Protein AF-A0A1J4TNI2-F1 (afdb_monomer_lite)

Foldseek 3Di:
DCPDLVLLVLLLVLLVVQVVQVVVPVDQDFRKDFDQDVVNVVSVVCCCPVQVQKDWDWDPPPPPVVCVVVVNHPDGTIIRIGGDPPSNVVSNVVSVCVQVVPPPRPDCPDVVVVVQWDDDPQWTWGDAPPDDIDIFGQDADVVGDSLLSLQVVLVVVCLSVPFDDDPQKTKDWAALVSSVVSCCVPPVVDDDPDSVVSNVVSVVVNVVSADPVRCVFWPFDDQDPVVNTTMIMGGTHD

Organism: NCBI:txid1805209

Secondary structure (DSSP, 8-state):
----HHHHHHHHHHHHHHHHHHHTT-S---EEEE-SSHHHHHHHHHHHHTS-SEEEEEEE----HHHHHTT--S--EEEEEEE-TTHHHHHHHHHHHHHHSSTTTS----HHHHHHEEEETTEEEE--TTSPPEEEE-PPPTT---HHHHHHHHHHHHHHHH-EEETTEEEEEEEHHHHHHHHHHH-TT---S-HHHHHHHHHHHHHHTS-TTGGGTEEE---BTTTTEEEEEEE---

Sequence (238 aa):
MKIDKIVYQAYWDILQKIVKADHFKGKTYPLFFECKNAEESEILLNLQDDKKVIKIQRITAEPNFDNLLKGKCKYPEIFIIKLVSPKFNEFIKTCSNILENNEDLQQKEPEDIKRMFGFEGTKFWLNRKGTKDLVINFHPKRNGTTATLRLMQTYHYYLINRGKRDDLWLKTGISLKDISDYLKDNYPEMNINNWNDWVRNTKHNLLEKMTEVDRKFVIIDYYDKKEKVYPVSIKLPF

pLDDT: mean 76.16, std 16.23, range [33.06, 95.62]

Structure (mmCIF, N/CA/C/O backbone):
data_AF-A0A1J4TNI2-F1
#
_entry.id   AF-A0A1J4TNI2-F1
#
loop_
_atom_site.group_PDB
_atom_site.id
_atom_site.type_symbol
_atom_site.label_atom_id
_atom_site.label_alt_id
_atom_site.label_comp_id
_atom_site.label_asym_id
_atom_site.label_entity_id
_atom_site.label_seq_id
_atom_site.pdbx_PDB_ins_code
_atom_site.Cartn_x
_atom_site.Cartn_y
_atom_site.Cartn_z
_atom_site.occupancy
_atom_site.B_iso_or_equiv
_atom_site.auth_seq_id
_atom_site.auth_comp_id
_atom_site.auth_asym_id
_atom_site.auth_atom_id
_atom_site.pdbx_PDB_model_num
ATOM 1 N N . MET A 1 1 ? -16.697 24.292 23.967 1.00 33.06 1 MET A N 1
ATOM 2 C CA . MET A 1 1 ? -17.068 22.907 24.326 1.00 33.06 1 MET A CA 1
ATOM 3 C C . MET A 1 1 ? -16.343 21.987 23.350 1.00 33.06 1 MET A C 1
ATOM 5 O O . MET A 1 1 ? -16.713 21.967 22.184 1.00 33.06 1 MET A O 1
ATOM 9 N N . LYS A 1 2 ? -15.227 21.365 23.759 1.00 36.28 2 LYS A N 1
ATOM 10 C CA . LYS A 1 2 ? -14.465 20.438 22.905 1.00 36.28 2 LYS A CA 1
ATOM 11 C C . LYS A 1 2 ? -15.274 19.151 22.803 1.00 36.28 2 LYS A C 1
ATOM 13 O O . LYS A 1 2 ? -15.206 18.302 23.675 1.00 36.28 2 LYS A O 1
ATOM 18 N N . ILE A 1 3 ? -16.133 19.081 21.800 1.00 44.62 3 ILE A N 1
ATOM 19 C CA . ILE A 1 3 ? -16.767 17.829 21.417 1.00 44.62 3 ILE A CA 1
ATOM 20 C C . ILE A 1 3 ? -15.632 16.934 20.901 1.00 44.62 3 ILE A C 1
ATOM 22 O O . ILE A 1 3 ? -14.949 17.312 19.948 1.00 44.62 3 ILE A O 1
ATOM 26 N N . ASP A 1 4 ? -15.362 15.818 21.582 1.00 56.12 4 ASP A N 1
ATOM 27 C CA . ASP A 1 4 ? -14.178 14.996 21.327 1.00 56.12 4 ASP A CA 1
ATOM 28 C C . ASP A 1 4 ? -14.196 14.418 19.905 1.00 56.12 4 ASP A C 1
ATOM 30 O O . ASP A 1 4 ? -14.952 13.507 19.576 1.00 56.12 4 ASP A O 1
ATOM 34 N N . LYS A 1 5 ? -13.324 14.960 19.049 1.00 59.28 5 LYS A N 1
ATOM 35 C CA . LYS A 1 5 ? -13.079 14.560 17.650 1.00 59.28 5 LYS A CA 1
ATOM 36 C C . LYS A 1 5 ? -12.917 13.042 17.484 1.00 59.28 5 LYS A C 1
ATOM 38 O O . LYS A 1 5 ? -13.386 12.476 16.501 1.00 59.28 5 LYS A O 1
ATOM 43 N N . ILE A 1 6 ? -12.307 12.393 18.478 1.00 61.88 6 ILE A N 1
ATOM 44 C CA . ILE A 1 6 ? -12.115 10.937 18.546 1.00 61.88 6 ILE A CA 1
ATOM 45 C C . ILE A 1 6 ? -13.466 10.208 18.523 1.00 61.88 6 ILE A C 1
ATOM 47 O O . ILE A 1 6 ? -13.643 9.254 17.770 1.00 61.88 6 ILE A O 1
ATOM 51 N N . VAL A 1 7 ? -14.448 10.714 19.270 1.00 65.19 7 VAL A N 1
ATOM 52 C CA . VAL A 1 7 ? -15.784 10.121 19.381 1.00 65.19 7 VAL A CA 1
ATOM 53 C C . VAL A 1 7 ? -16.532 10.198 18.044 1.00 65.19 7 VAL A C 1
ATOM 55 O O . VAL A 1 7 ? -17.129 9.215 17.611 1.00 65.19 7 VAL A O 1
ATOM 58 N N . TYR A 1 8 ? -16.449 11.328 17.330 1.00 71.06 8 TYR A N 1
ATOM 59 C CA . TYR A 1 8 ? -17.125 11.488 16.032 1.00 71.06 8 TYR A CA 1
ATOM 60 C C . TYR A 1 8 ? -16.468 10.700 14.898 1.00 71.06 8 TYR A C 1
ATOM 62 O O . TYR A 1 8 ? -17.185 10.213 14.023 1.00 71.06 8 TYR A O 1
ATOM 70 N N . GLN A 1 9 ? -15.143 10.529 14.916 1.00 70.00 9 GLN A N 1
ATOM 71 C CA . GLN A 1 9 ? -14.460 9.639 13.973 1.00 70.00 9 GLN A CA 1
ATOM 72 C C . GLN A 1 9 ? -14.869 8.180 14.205 1.00 70.00 9 GLN A C 1
ATOM 74 O O . GLN A 1 9 ? -15.196 7.477 13.252 1.00 70.00 9 GLN A O 1
ATOM 79 N N . ALA A 1 10 ? -14.924 7.742 15.466 1.00 71.56 10 ALA A N 1
ATOM 80 C CA . ALA A 1 10 ? -15.345 6.389 15.808 1.00 71.56 10 ALA A CA 1
ATOM 81 C C . ALA A 1 10 ? -16.806 6.125 15.388 1.00 71.56 10 ALA A C 1
ATOM 83 O O . ALA A 1 10 ? -17.114 5.079 14.811 1.00 71.56 10 ALA A O 1
ATOM 84 N N . TYR A 1 11 ? -17.696 7.112 15.566 1.00 77.62 11 TYR A N 1
ATOM 85 C CA . TYR A 1 11 ? -19.050 7.075 15.006 1.00 77.62 11 TYR A CA 1
ATOM 86 C C . TYR A 1 11 ? -19.040 6.980 13.480 1.00 77.62 11 TYR A C 1
ATOM 88 O O . TYR A 1 11 ? -19.738 6.137 12.921 1.00 77.62 11 TYR A O 1
ATOM 96 N N . TRP A 1 12 ? -18.240 7.800 12.798 1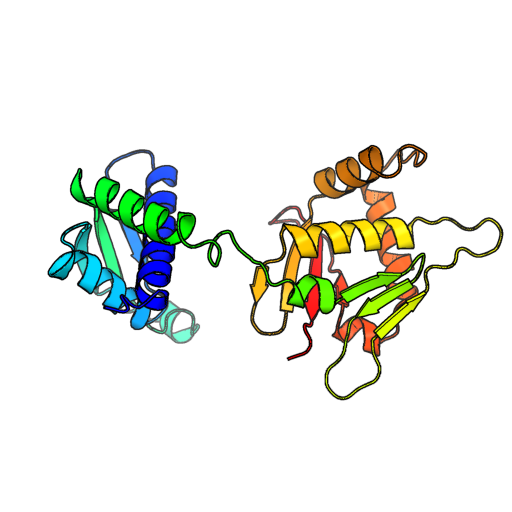.00 77.94 12 TRP A N 1
ATOM 97 C CA . TRP A 1 12 ? -18.157 7.809 11.340 1.00 77.94 12 TRP A CA 1
ATOM 98 C C . TRP A 1 12 ? -17.694 6.471 10.760 1.00 77.94 12 TRP A C 1
ATOM 100 O O . TRP A 1 12 ? -18.315 5.953 9.830 1.00 77.94 12 TRP A O 1
ATOM 110 N N . ASP A 1 13 ? -16.658 5.868 11.337 1.00 75.56 13 ASP A N 1
ATOM 111 C CA . ASP A 1 13 ? -16.119 4.587 10.880 1.00 75.56 13 ASP A CA 1
ATOM 112 C C . ASP A 1 13 ? -17.146 3.455 11.029 1.00 75.56 13 ASP A C 1
ATOM 114 O O . ASP A 1 13 ? -17.285 2.610 10.137 1.00 75.56 13 ASP A O 1
ATOM 118 N N . ILE A 1 14 ? -17.907 3.452 12.128 1.00 80.19 14 ILE A N 1
ATOM 119 C CA . ILE A 1 14 ? -19.009 2.507 12.347 1.00 80.19 14 ILE A CA 1
ATOM 120 C C . ILE A 1 14 ? -20.155 2.760 11.360 1.00 80.19 14 ILE A C 1
ATOM 122 O O . ILE A 1 14 ? -20.609 1.819 10.707 1.00 80.19 14 ILE A O 1
ATOM 126 N N . LEU A 1 15 ? -20.576 4.013 11.162 1.00 78.12 15 LEU A N 1
ATOM 127 C CA . LEU A 1 15 ? -21.625 4.378 10.201 1.00 78.12 15 LEU A CA 1
ATOM 128 C C . LEU A 1 15 ? -21.256 3.967 8.768 1.00 78.12 15 LEU A C 1
ATOM 130 O O . LEU A 1 15 ? -22.085 3.397 8.063 1.00 78.12 15 LEU A O 1
ATOM 134 N N . GLN A 1 16 ? -20.005 4.166 8.349 1.00 76.44 16 GLN A N 1
ATOM 135 C CA . GLN A 1 16 ? -19.504 3.741 7.038 1.00 76.44 16 GLN A CA 1
ATOM 136 C C . GLN A 1 16 ? -19.538 2.220 6.865 1.00 76.44 16 GLN A C 1
ATOM 138 O O . GLN A 1 16 ? -19.888 1.727 5.791 1.00 76.44 16 GLN A O 1
ATOM 143 N N . LYS A 1 17 ? -19.200 1.452 7.909 1.00 74.25 17 LYS A N 1
ATOM 144 C CA . LYS A 1 17 ? -19.333 -0.014 7.886 1.00 74.25 17 LYS A CA 1
ATOM 145 C C . LYS A 1 17 ? -20.799 -0.434 7.745 1.00 74.25 17 LYS A C 1
ATOM 147 O O . LYS A 1 17 ? -21.089 -1.318 6.941 1.00 74.25 17 LYS A O 1
ATOM 152 N N . ILE A 1 18 ? -21.712 0.223 8.463 1.00 73.81 18 ILE A N 1
ATOM 153 C CA . ILE A 1 18 ? -23.158 -0.036 8.396 1.00 73.81 18 ILE A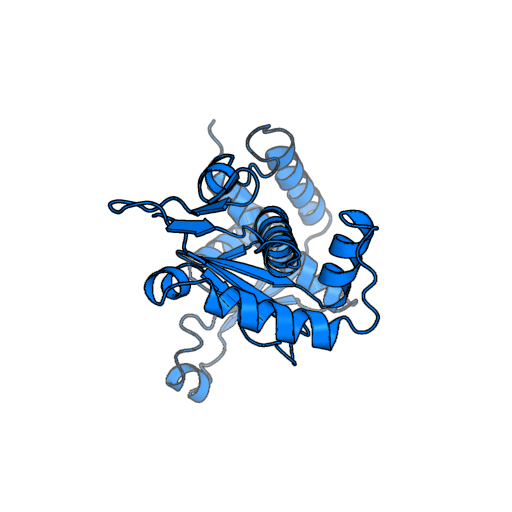 CA 1
ATOM 154 C C . ILE A 1 18 ? -23.707 0.273 6.992 1.00 73.81 18 ILE A C 1
ATOM 156 O O . ILE A 1 18 ? -24.375 -0.574 6.406 1.00 73.81 18 ILE A O 1
ATOM 160 N N . VAL A 1 19 ? -23.369 1.431 6.410 1.00 71.19 19 VAL A N 1
ATOM 161 C CA . VAL A 1 19 ? -23.786 1.821 5.046 1.00 71.19 19 VAL A CA 1
ATOM 162 C C . VAL A 1 19 ? -23.236 0.856 3.993 1.00 71.19 19 VAL A C 1
ATOM 164 O O . VAL A 1 19 ? -23.955 0.451 3.083 1.00 71.19 19 VAL A O 1
ATOM 167 N N . LYS A 1 20 ? -21.975 0.425 4.121 1.00 69.19 20 LYS A N 1
ATOM 168 C CA . LYS A 1 20 ? -21.392 -0.586 3.221 1.00 69.19 20 LYS A CA 1
ATOM 169 C C . LYS A 1 20 ? -22.120 -1.927 3.312 1.00 69.19 20 LYS A C 1
ATOM 171 O O . LYS A 1 20 ? -22.337 -2.563 2.282 1.00 69.19 20 LYS A O 1
ATOM 176 N N . ALA A 1 21 ? -22.500 -2.350 4.517 1.00 63.53 21 ALA A N 1
ATOM 177 C CA . ALA A 1 21 ? -23.280 -3.568 4.722 1.00 63.53 21 ALA A CA 1
ATOM 178 C C . ALA A 1 21 ? -24.698 -3.460 4.126 1.00 63.53 21 ALA A C 1
ATOM 180 O O . ALA A 1 21 ? -25.210 -4.451 3.603 1.00 63.53 21 ALA A O 1
ATOM 181 N N . ASP A 1 22 ? -25.296 -2.266 4.156 1.00 62.09 22 ASP A N 1
ATOM 182 C CA . ASP A 1 22 ? -26.612 -1.962 3.581 1.00 62.09 22 ASP A CA 1
ATOM 183 C C . ASP A 1 22 ? -26.598 -1.969 2.045 1.00 62.09 22 ASP A C 1
ATOM 185 O O . ASP A 1 22 ? -27.376 -2.683 1.404 1.00 62.09 22 ASP A O 1
ATOM 189 N N . HIS A 1 23 ? -25.632 -1.278 1.433 1.00 53.25 23 HIS A N 1
ATOM 190 C CA . HIS A 1 23 ? -25.489 -1.225 -0.024 1.00 53.25 23 HIS A CA 1
ATOM 191 C C . HIS A 1 23 ? -25.173 -2.581 -0.663 1.00 53.25 23 HIS A C 1
ATOM 193 O O . HIS A 1 23 ? -25.563 -2.815 -1.806 1.00 53.25 23 HIS A O 1
ATOM 199 N N . PHE A 1 24 ? -24.531 -3.503 0.060 1.00 45.97 24 PHE A N 1
ATOM 200 C CA . PHE A 1 24 ? -24.234 -4.836 -0.467 1.00 45.97 24 PHE A CA 1
ATOM 201 C C . PHE A 1 24 ? -25.484 -5.724 -0.624 1.00 45.97 24 PHE A C 1
ATOM 203 O O . PHE A 1 24 ? -25.434 -6.711 -1.357 1.00 45.97 24 PHE A O 1
ATOM 210 N N . LYS A 1 25 ? -26.608 -5.414 0.044 1.00 47.44 25 LYS A N 1
ATOM 211 C CA . LYS A 1 25 ? -27.783 -6.308 0.086 1.00 47.44 25 LYS A CA 1
ATOM 212 C C . LYS A 1 25 ? -29.047 -5.789 -0.596 1.00 47.44 25 LYS A C 1
ATOM 214 O O . LYS A 1 25 ? -29.980 -6.574 -0.742 1.00 47.44 25 LYS A O 1
ATOM 219 N N . GLY A 1 26 ? -29.095 -4.532 -1.047 1.00 43.66 26 GLY A N 1
ATOM 220 C CA . GLY A 1 26 ? -30.150 -3.998 -1.933 1.00 43.66 26 GLY A CA 1
ATOM 221 C C . GLY A 1 26 ? -31.603 -4.123 -1.437 1.00 43.66 26 GLY A C 1
ATOM 222 O O . GLY A 1 26 ? -32.534 -3.821 -2.179 1.00 43.66 26 GLY A O 1
ATOM 223 N N . LYS A 1 27 ? -31.825 -4.581 -0.202 1.00 43.47 27 LYS A N 1
ATOM 224 C CA . LYS A 1 27 ? -33.125 -4.761 0.441 1.00 43.47 27 LYS A CA 1
ATOM 225 C C . LYS A 1 27 ? -32.976 -4.405 1.912 1.00 43.47 27 LYS A C 1
ATOM 227 O O . LYS A 1 27 ? -32.039 -4.858 2.563 1.00 43.47 27 LYS A O 1
ATOM 232 N N . THR A 1 28 ? -33.944 -3.646 2.413 1.00 49.00 28 THR A N 1
ATOM 233 C CA . THR A 1 28 ? -34.178 -3.265 3.812 1.00 49.00 28 THR A CA 1
ATOM 234 C C . THR A 1 28 ? -34.445 -4.493 4.693 1.00 49.00 28 THR A C 1
ATOM 236 O O . THR A 1 28 ? -35.547 -4.714 5.188 1.00 49.00 28 THR A O 1
ATOM 239 N N . TYR A 1 29 ? -33.428 -5.329 4.865 1.00 51.09 29 TYR A N 1
ATOM 240 C CA . TYR A 1 29 ? -33.390 -6.440 5.809 1.00 51.09 29 TYR A CA 1
ATOM 241 C C . TYR A 1 29 ? -32.532 -6.052 7.018 1.00 51.09 29 TYR A C 1
ATOM 243 O O . TYR A 1 29 ? -31.669 -5.183 6.893 1.00 51.09 29 TYR A O 1
ATOM 251 N N . PRO A 1 30 ? -32.753 -6.672 8.190 1.00 57.50 30 PRO A N 1
ATOM 252 C CA . PRO A 1 30 ? -31.918 -6.443 9.362 1.00 57.50 30 PRO A CA 1
ATOM 253 C C . PRO A 1 30 ? -30.426 -6.580 9.020 1.00 57.50 30 PRO A C 1
ATOM 255 O O . PRO A 1 30 ? -29.986 -7.620 8.519 1.00 57.50 30 PRO A O 1
ATOM 258 N N . LEU A 1 31 ? -29.656 -5.516 9.266 1.00 66.94 31 LEU A N 1
ATOM 259 C CA . LEU A 1 31 ? -28.215 -5.499 9.029 1.00 66.94 31 LEU A CA 1
ATOM 260 C C . LEU A 1 31 ? -27.532 -6.241 10.167 1.00 66.94 31 LEU A C 1
ATOM 262 O O . LEU A 1 31 ? -27.575 -5.784 11.303 1.00 66.94 31 LEU A O 1
ATOM 266 N N . PHE A 1 32 ? -26.906 -7.373 9.865 1.00 67.25 32 PHE A N 1
ATOM 267 C CA . PHE A 1 32 ? -26.093 -8.089 10.841 1.00 67.25 32 PHE A CA 1
ATOM 268 C C . PHE A 1 32 ? -24.734 -7.403 10.955 1.00 67.25 32 PHE A C 1
ATOM 270 O O . PHE A 1 32 ? -23.995 -7.323 9.972 1.00 67.25 32 PHE A O 1
ATOM 277 N N . PHE A 1 33 ? -24.422 -6.913 12.146 1.00 69.56 33 PHE A N 1
ATOM 278 C CA . PHE A 1 33 ? -23.161 -6.271 12.472 1.00 69.56 33 PHE A CA 1
ATOM 279 C C . PHE A 1 33 ? -22.472 -7.044 13.592 1.00 69.56 33 PHE A C 1
ATOM 281 O O . PHE A 1 33 ? -23.046 -7.235 14.660 1.00 69.56 33 PHE A O 1
ATOM 288 N N . GLU A 1 34 ? -21.248 -7.492 13.338 1.00 71.12 34 GLU A N 1
ATOM 289 C CA . GLU A 1 34 ? -20.416 -8.197 14.311 1.00 71.12 34 GLU A CA 1
ATOM 290 C C . GLU A 1 34 ? -19.389 -7.220 14.888 1.00 71.12 34 GLU A C 1
ATOM 292 O O . GLU A 1 34 ? -18.556 -6.685 14.148 1.00 71.12 34 GLU A O 1
ATOM 297 N N . CYS A 1 35 ? -19.456 -6.978 16.198 1.00 68.38 35 CYS A N 1
ATOM 298 C CA . CYS A 1 35 ? -18.487 -6.127 16.884 1.00 68.38 35 CYS A CA 1
ATOM 299 C C . CYS A 1 35 ? -17.162 -6.861 17.077 1.00 68.38 35 CYS A C 1
ATOM 301 O O . CYS A 1 35 ? -17.120 -7.997 17.549 1.00 68.38 35 CYS A O 1
ATOM 303 N N . LYS A 1 36 ? -16.052 -6.190 16.773 1.00 66.88 36 LYS A N 1
ATOM 304 C CA . LYS A 1 36 ? -14.708 -6.757 16.950 1.00 66.88 36 LYS A CA 1
ATOM 305 C C . LYS A 1 36 ? -14.190 -6.621 18.378 1.00 66.88 36 LYS A C 1
ATOM 307 O O . LYS A 1 36 ? -13.307 -7.376 18.784 1.00 66.88 36 LYS A O 1
ATOM 312 N N . ASN A 1 37 ? -14.694 -5.638 19.118 1.00 68.31 37 ASN A N 1
ATOM 313 C CA . ASN A 1 37 ? -14.290 -5.322 20.483 1.00 68.31 37 ASN A CA 1
ATOM 314 C C . ASN A 1 37 ? -15.445 -4.644 21.252 1.00 68.31 37 ASN A C 1
ATOM 316 O O . ASN A 1 37 ? -16.491 -4.333 20.681 1.00 68.31 37 ASN A O 1
ATOM 320 N N . ALA A 1 38 ? -15.244 -4.431 22.555 1.00 69.44 38 ALA A N 1
ATOM 321 C CA . ALA A 1 38 ? -16.233 -3.794 23.427 1.00 69.44 38 ALA A CA 1
ATOM 322 C C . ALA A 1 38 ? -16.506 -2.321 23.062 1.00 69.44 38 ALA A C 1
ATOM 324 O O . ALA A 1 38 ? -17.634 -1.862 23.205 1.00 69.44 38 ALA A O 1
ATOM 325 N N . GLU A 1 39 ? -15.506 -1.610 22.537 1.00 73.06 39 GLU A N 1
ATOM 326 C CA . GLU A 1 39 ? -15.621 -0.202 22.137 1.00 73.06 39 GLU A CA 1
ATOM 327 C C . GLU A 1 39 ? -16.608 -0.018 20.972 1.00 73.06 39 GLU A C 1
ATOM 329 O O . GLU A 1 39 ? -17.473 0.854 21.016 1.00 73.06 39 GLU A O 1
ATOM 334 N N . GLU A 1 40 ? -16.555 -0.883 19.951 1.00 75.56 40 GLU A N 1
ATOM 335 C CA . GLU A 1 40 ? -17.526 -0.860 18.850 1.00 75.56 40 GLU A CA 1
ATOM 336 C C . GLU A 1 40 ? -18.957 -1.138 19.351 1.00 75.56 40 GLU A C 1
ATOM 338 O O . GLU A 1 40 ? -19.909 -0.530 18.858 1.00 75.56 40 GLU A O 1
ATOM 343 N N . SER A 1 41 ? -19.112 -2.016 20.349 1.00 78.38 41 SER A N 1
ATOM 344 C CA . SER A 1 41 ? -20.408 -2.313 20.977 1.00 78.38 41 SER A CA 1
ATOM 345 C C . SER A 1 41 ? -20.963 -1.104 21.738 1.00 78.38 41 SER A C 1
ATOM 347 O O . SER A 1 41 ? -22.114 -0.715 21.535 1.00 78.38 41 SER A O 1
ATOM 349 N N . GLU A 1 42 ? -20.128 -0.436 22.536 1.00 80.62 42 GLU A N 1
ATOM 350 C CA . GLU A 1 42 ? -20.492 0.785 23.263 1.00 80.62 42 GLU A CA 1
ATOM 351 C C . GLU A 1 42 ? -20.882 1.922 22.308 1.00 80.62 42 GLU A C 1
ATOM 353 O O . GLU A 1 42 ? -21.888 2.604 22.508 1.00 80.62 42 GLU A O 1
ATOM 358 N N . ILE A 1 43 ? -20.148 2.083 21.205 1.00 82.31 43 ILE A N 1
ATOM 359 C CA . ILE A 1 43 ? -20.486 3.047 20.156 1.00 82.31 43 ILE A CA 1
ATOM 360 C C . ILE A 1 43 ? -21.868 2.759 19.556 1.00 82.31 43 ILE A C 1
ATOM 362 O O . ILE A 1 43 ? -22.662 3.687 19.392 1.00 82.31 43 ILE A O 1
ATOM 366 N N . LEU A 1 44 ? -22.182 1.502 19.232 1.00 81.81 44 LEU A N 1
ATOM 367 C CA . LEU A 1 44 ? -23.496 1.139 18.692 1.00 81.81 44 LEU A CA 1
ATOM 368 C C . LEU A 1 44 ? -24.628 1.410 19.682 1.00 81.81 44 LEU A C 1
ATOM 370 O O . LEU A 1 44 ? -25.673 1.926 19.280 1.00 81.81 44 LEU A O 1
ATOM 374 N N . LEU A 1 45 ? -24.417 1.095 20.959 1.00 82.81 45 LEU A N 1
ATOM 375 C CA . LEU A 1 45 ? -25.376 1.393 22.021 1.00 82.81 45 LEU A CA 1
ATOM 376 C C . LEU A 1 45 ? -25.611 2.906 22.125 1.00 82.81 45 LEU A C 1
ATOM 378 O O . LEU A 1 45 ? -26.757 3.346 22.086 1.00 82.81 45 LEU A O 1
ATOM 382 N N . ASN A 1 46 ? -24.554 3.720 22.081 1.00 83.19 46 ASN A N 1
ATOM 383 C CA . ASN A 1 46 ? -24.662 5.184 22.091 1.00 83.19 46 ASN A CA 1
ATOM 384 C C . ASN A 1 46 ? -25.381 5.743 20.845 1.00 83.19 46 ASN A C 1
ATOM 386 O O . ASN A 1 46 ? -26.160 6.698 20.929 1.00 83.19 46 ASN A O 1
ATOM 390 N N . LEU A 1 47 ? -25.175 5.143 19.666 1.00 82.62 47 LEU A N 1
ATOM 391 C CA . LEU A 1 47 ? -25.911 5.513 18.450 1.00 82.62 47 LEU A CA 1
ATOM 392 C C . LEU A 1 47 ? -27.417 5.208 18.566 1.00 82.62 47 LEU A C 1
ATOM 394 O O . LEU A 1 47 ? -28.233 5.918 17.960 1.00 82.62 47 LEU A O 1
ATOM 398 N N . GLN A 1 48 ? -27.801 4.188 19.339 1.00 85.44 48 GLN A N 1
ATOM 399 C CA . GLN A 1 48 ? -29.200 3.903 19.653 1.00 85.44 48 GLN A CA 1
ATOM 400 C C . GLN A 1 48 ? -29.751 4.836 20.736 1.00 85.44 48 GLN A C 1
ATOM 402 O O . GLN A 1 48 ? -30.772 5.487 20.511 1.00 85.44 48 GLN A O 1
ATOM 407 N N . ASP A 1 49 ? -29.114 4.883 21.900 1.00 82.38 49 ASP A N 1
ATOM 408 C CA . ASP A 1 49 ? -29.722 5.426 23.114 1.00 82.38 49 ASP A CA 1
ATOM 409 C C . ASP A 1 49 ? -29.638 6.959 23.140 1.00 82.38 49 ASP A C 1
ATOM 411 O O . ASP A 1 49 ? -30.659 7.641 23.307 1.00 82.38 49 ASP A O 1
ATOM 415 N N . ASP A 1 50 ? -28.458 7.508 22.837 1.00 75.56 50 ASP A N 1
ATOM 416 C CA . ASP A 1 50 ? -28.214 8.952 22.870 1.00 75.56 50 ASP A CA 1
ATOM 417 C C . ASP A 1 50 ? -28.634 9.634 21.571 1.00 75.56 50 ASP A C 1
ATOM 419 O O . ASP A 1 50 ? -29.326 10.657 21.570 1.00 75.56 50 ASP A O 1
ATOM 423 N N . LYS A 1 51 ? -28.195 9.090 20.431 1.00 76.62 51 LYS A N 1
ATOM 424 C CA . LYS A 1 51 ? -28.393 9.732 19.121 1.00 76.62 51 LYS A CA 1
ATOM 425 C C . LYS A 1 51 ? -29.700 9.315 18.453 1.00 76.62 51 LYS A C 1
ATOM 427 O O . LYS A 1 51 ? -30.241 10.077 17.650 1.00 76.62 51 LYS A O 1
ATOM 432 N N . LYS A 1 52 ? -30.246 8.143 18.802 1.00 82.69 52 LYS A N 1
ATOM 433 C CA . LYS A 1 52 ? -31.496 7.590 18.244 1.00 82.69 52 LYS A CA 1
ATOM 434 C C . LYS A 1 52 ? -31.476 7.494 16.715 1.00 82.69 52 LYS A C 1
ATOM 436 O O . LYS A 1 52 ? -32.508 7.693 16.067 1.00 82.69 52 LYS A O 1
ATOM 441 N N . VAL A 1 53 ? -30.301 7.220 16.144 1.00 82.88 53 VAL A N 1
ATOM 442 C CA . VAL A 1 53 ? -30.072 7.147 14.686 1.00 82.88 53 VAL A CA 1
ATOM 443 C C . VAL A 1 53 ? -30.179 5.723 14.150 1.00 82.88 53 VAL A C 1
ATOM 445 O O . VAL A 1 53 ? -30.469 5.520 12.970 1.00 82.88 53 VAL A O 1
ATOM 448 N N . ILE A 1 54 ? -30.004 4.735 15.025 1.00 81.50 54 ILE A N 1
ATOM 449 C CA . ILE A 1 54 ? -30.206 3.317 14.740 1.00 81.50 54 ILE A CA 1
ATOM 450 C C . ILE A 1 54 ? -31.106 2.689 15.807 1.00 81.50 54 ILE A C 1
ATOM 452 O O . ILE A 1 54 ? -31.250 3.212 16.909 1.00 81.50 54 ILE A O 1
ATOM 456 N N . LYS A 1 55 ? -31.722 1.559 15.473 1.00 83.19 55 LYS A N 1
ATOM 457 C CA . LYS A 1 55 ? -32.313 0.623 16.431 1.00 83.19 55 LYS A CA 1
ATOM 458 C C . LYS A 1 55 ? -31.552 -0.682 16.329 1.00 83.19 55 LYS A C 1
ATOM 460 O O . LYS A 1 55 ? -31.390 -1.188 15.218 1.00 83.19 55 LYS A O 1
ATOM 465 N N . ILE A 1 56 ? -31.115 -1.212 17.458 1.00 83.12 56 ILE A N 1
ATOM 466 C CA . ILE A 1 56 ? -30.375 -2.460 17.522 1.00 83.12 56 ILE A CA 1
ATOM 467 C C . ILE A 1 56 ? -31.188 -3.524 18.256 1.00 83.12 56 ILE A C 1
ATOM 469 O O . ILE A 1 56 ? -31.830 -3.273 19.272 1.00 83.12 56 ILE A O 1
ATOM 473 N N . GLN A 1 57 ? -31.167 -4.737 17.722 1.00 79.38 57 GLN A N 1
ATOM 474 C CA . GLN A 1 57 ? -31.584 -5.938 18.424 1.00 79.38 57 GLN A CA 1
ATOM 475 C C . GLN A 1 57 ? -30.332 -6.778 18.647 1.00 79.38 57 GLN A C 1
ATOM 477 O O . GLN A 1 57 ? -29.675 -7.193 17.691 1.00 79.38 57 GLN A O 1
ATOM 482 N N . ARG A 1 58 ? -29.984 -7.002 19.914 1.00 73.62 58 ARG A N 1
ATOM 483 C CA . ARG A 1 58 ? -28.838 -7.830 20.283 1.00 73.62 58 ARG A CA 1
ATOM 484 C C . ARG A 1 58 ? -29.204 -9.295 20.087 1.00 73.62 58 ARG A C 1
ATOM 486 O O . ARG A 1 58 ? -30.168 -9.777 20.677 1.00 73.62 58 ARG A O 1
ATOM 493 N N . ILE A 1 59 ? -28.432 -9.990 19.263 1.00 66.38 59 ILE A N 1
ATOM 494 C CA . ILE A 1 59 ? -28.419 -11.444 19.214 1.00 66.38 59 ILE A CA 1
ATOM 495 C C . ILE A 1 59 ? -27.177 -11.870 19.975 1.00 66.38 59 ILE A C 1
ATOM 497 O O . ILE A 1 59 ? -26.048 -11.719 19.503 1.00 66.38 59 ILE A O 1
ATOM 501 N N . THR A 1 60 ? -27.389 -12.405 21.169 1.00 57.28 60 THR A N 1
ATOM 502 C CA . THR A 1 60 ? -26.357 -13.200 21.820 1.00 57.28 60 THR A CA 1
ATOM 503 C C . THR A 1 60 ? -26.264 -14.483 21.008 1.00 57.28 60 THR A C 1
ATOM 505 O O . THR A 1 60 ? -27.149 -15.333 21.089 1.00 57.28 60 THR A O 1
ATOM 508 N N . ALA A 1 61 ? -25.260 -14.590 20.139 1.00 49.38 61 ALA A N 1
ATOM 509 C CA . ALA A 1 61 ? -24.984 -15.869 19.515 1.00 49.38 61 ALA A CA 1
ATOM 510 C C . ALA A 1 61 ? -24.564 -16.811 20.646 1.00 49.38 61 ALA A C 1
ATOM 512 O O . ALA A 1 61 ? -23.598 -16.516 21.356 1.00 49.38 61 ALA A O 1
ATOM 513 N N . GLU A 1 62 ? -25.289 -17.918 20.842 1.00 46.16 62 GLU A N 1
ATOM 514 C CA . GLU A 1 62 ? -24.726 -19.019 21.615 1.00 46.16 62 GLU A CA 1
ATOM 515 C C . GLU A 1 62 ? -23.362 -19.327 20.992 1.00 46.16 62 GLU A C 1
ATOM 517 O O . GLU A 1 62 ? -23.270 -19.474 19.765 1.00 46.16 62 GLU A O 1
ATOM 522 N N . PRO A 1 63 ? -22.280 -19.312 21.782 1.00 46.75 63 PRO A N 1
ATOM 523 C CA . PRO A 1 63 ? -20.955 -19.493 21.238 1.00 46.75 63 PRO A CA 1
ATOM 524 C C . PRO A 1 63 ? -20.904 -20.815 20.479 1.00 46.75 63 PRO A C 1
ATOM 526 O O . PRO A 1 63 ? -20.995 -21.886 21.075 1.00 46.75 63 PRO A O 1
ATOM 529 N N . ASN A 1 64 ? -20.742 -20.745 19.157 1.00 46.50 64 ASN A N 1
ATOM 530 C CA . ASN A 1 64 ? -20.454 -21.935 18.378 1.00 46.50 64 ASN A CA 1
ATOM 531 C C . ASN A 1 64 ? -19.091 -22.448 18.863 1.00 46.50 64 ASN A C 1
ATOM 533 O O . ASN A 1 64 ? -18.068 -21.787 18.653 1.00 46.50 64 ASN A O 1
ATOM 537 N N . PHE A 1 65 ? -19.105 -23.566 19.592 1.00 44.00 65 PHE A N 1
ATOM 538 C CA . PHE A 1 65 ? -17.978 -24.083 20.376 1.00 44.00 65 PHE A CA 1
ATOM 539 C C . PHE A 1 65 ? -16.698 -24.205 19.523 1.00 44.00 65 PHE A C 1
ATOM 541 O O . PHE A 1 65 ? -15.593 -23.901 19.978 1.00 44.00 65 PHE A O 1
ATOM 548 N N . ASP A 1 66 ? -16.866 -24.502 18.230 1.00 47.31 66 ASP A N 1
ATOM 549 C CA . ASP A 1 66 ? -15.798 -24.604 17.231 1.00 47.31 66 ASP A CA 1
ATOM 550 C C . ASP A 1 66 ? -15.099 -23.276 16.890 1.00 47.31 66 ASP A C 1
ATOM 552 O O . ASP A 1 66 ? -13.908 -23.263 16.564 1.00 47.31 66 ASP A O 1
ATOM 556 N N . ASN A 1 67 ? -15.802 -22.141 16.953 1.00 49.41 67 ASN A N 1
ATOM 557 C CA . ASN A 1 67 ? -15.216 -20.819 16.692 1.00 49.41 67 ASN A CA 1
ATOM 558 C C . ASN A 1 67 ? -14.462 -20.270 17.912 1.00 49.41 67 ASN A C 1
ATOM 560 O O . ASN A 1 67 ? -13.500 -19.512 17.746 1.00 49.41 67 ASN A O 1
ATOM 564 N N . LEU A 1 68 ? -14.855 -20.702 19.115 1.00 42.69 68 LEU A N 1
ATOM 565 C CA . LEU A 1 68 ? -14.168 -20.401 20.371 1.00 42.69 68 LEU A CA 1
ATOM 566 C C . LEU A 1 68 ? -12.839 -21.156 20.477 1.00 42.69 68 LEU A C 1
ATOM 568 O O . LEU A 1 68 ? -11.814 -20.543 20.770 1.00 42.69 68 LEU A O 1
ATOM 572 N N . LEU A 1 69 ? -12.823 -22.445 20.117 1.00 43.06 69 LEU A N 1
ATOM 573 C CA . LEU A 1 69 ? -11.602 -23.264 20.063 1.00 43.06 69 LEU A CA 1
ATOM 574 C C . LEU A 1 69 ? -10.578 -22.757 19.032 1.00 43.06 69 LEU A C 1
ATOM 576 O O . LEU A 1 69 ? -9.376 -22.930 19.216 1.00 43.06 69 LEU A O 1
ATOM 580 N N . LYS A 1 70 ? -11.032 -22.090 17.961 1.00 51.28 70 LYS A N 1
ATOM 581 C CA . LYS A 1 70 ? -10.161 -21.498 16.927 1.00 51.28 70 LYS A CA 1
ATOM 582 C C . LYS A 1 70 ? -9.672 -20.081 17.256 1.00 51.28 70 LYS A C 1
ATOM 584 O O . LYS A 1 70 ? -8.966 -19.494 16.438 1.00 51.28 70 LYS A O 1
ATOM 589 N N . GLY A 1 71 ? -10.055 -19.511 18.404 1.00 44.66 71 GLY A N 1
ATOM 590 C CA . GLY A 1 71 ? -9.606 -18.187 18.855 1.00 44.66 71 GLY A CA 1
ATOM 591 C C . GLY A 1 71 ? -10.047 -17.012 17.971 1.00 44.66 71 GLY A C 1
ATOM 592 O O . GLY A 1 71 ? -9.441 -15.944 18.044 1.00 44.66 71 GLY A O 1
ATOM 593 N N . LYS A 1 72 ? -11.067 -17.192 17.116 1.00 47.75 72 LYS A N 1
ATOM 594 C CA . LYS A 1 72 ? -11.470 -16.192 16.106 1.00 47.75 72 LYS A CA 1
ATOM 595 C C . LYS A 1 72 ? -12.517 -15.179 16.580 1.00 47.75 72 LYS A C 1
ATOM 597 O O . LYS A 1 72 ? -12.587 -14.105 15.998 1.00 47.75 72 LYS A O 1
ATOM 602 N N . CYS A 1 73 ? -13.273 -15.474 17.636 1.00 41.75 73 CYS A N 1
ATOM 603 C CA . CYS A 1 73 ? -14.267 -14.558 18.205 1.00 41.75 73 CYS A CA 1
ATOM 604 C C . CYS A 1 73 ? -14.006 -14.389 19.700 1.00 41.75 73 CYS A C 1
ATOM 606 O O . CYS A 1 73 ? -14.342 -15.273 20.483 1.00 41.75 73 CYS A O 1
ATOM 608 N N . LYS A 1 74 ? -13.419 -13.257 20.109 1.00 47.25 74 LYS A N 1
ATOM 609 C CA . LYS A 1 74 ? -13.324 -12.895 21.536 1.00 47.25 74 LYS A CA 1
ATOM 610 C C . LYS A 1 74 ? -14.591 -12.209 22.073 1.00 47.25 74 LYS A C 1
ATOM 612 O O . LYS A 1 74 ? -14.734 -12.129 23.284 1.00 47.25 74 LYS A O 1
ATOM 617 N N . TYR A 1 75 ? -15.513 -11.781 21.202 1.00 53.19 75 TYR A N 1
ATOM 618 C CA . TYR A 1 75 ? -16.765 -11.109 21.577 1.00 53.19 75 TYR A CA 1
ATOM 619 C C . TYR A 1 75 ? -17.895 -11.470 20.592 1.00 53.19 75 TYR A C 1
ATOM 621 O O . TYR A 1 75 ? -17.964 -10.879 19.520 1.00 53.19 75 TYR A O 1
ATOM 629 N N . PRO A 1 76 ? -18.771 -12.448 20.889 1.00 54.31 76 PRO A N 1
ATOM 630 C CA . PRO A 1 76 ? -19.825 -12.872 19.969 1.00 54.31 76 PRO A CA 1
ATOM 631 C C . PRO A 1 76 ? -21.092 -12.012 20.137 1.00 54.31 76 PRO A C 1
ATOM 633 O O . PRO A 1 76 ? -22.175 -12.527 20.415 1.00 54.31 76 PRO A O 1
ATOM 636 N N . GLU A 1 77 ? -20.968 -10.689 20.010 1.00 62.06 77 GLU A N 1
ATOM 637 C CA . GLU A 1 77 ? -22.129 -9.794 19.986 1.00 62.06 77 GLU A CA 1
ATOM 638 C C . GLU A 1 77 ? -22.476 -9.450 18.543 1.00 62.06 77 GLU A C 1
ATOM 640 O O . GLU A 1 77 ? -21.787 -8.671 17.881 1.00 62.06 77 GLU A O 1
ATOM 645 N N . ILE A 1 78 ? -23.553 -10.064 18.053 1.00 66.69 78 ILE A N 1
ATOM 646 C CA . ILE A 1 78 ? -24.106 -9.765 16.738 1.00 66.69 78 ILE A CA 1
ATOM 647 C C . ILE A 1 78 ? -25.311 -8.855 16.944 1.00 66.69 78 ILE A C 1
ATOM 649 O O . ILE A 1 78 ? -26.270 -9.204 17.633 1.00 66.69 78 ILE A O 1
ATOM 653 N N . PHE A 1 79 ? -25.286 -7.687 16.318 1.00 72.00 79 PHE A N 1
ATOM 654 C CA . PHE A 1 79 ? -26.396 -6.749 16.326 1.00 72.00 79 PHE A CA 1
ATOM 655 C C . PHE A 1 79 ? -27.163 -6.846 15.018 1.00 72.00 79 PHE A C 1
ATOM 657 O O . PHE A 1 79 ? -26.584 -6.790 13.938 1.00 72.00 79 PHE A O 1
ATOM 664 N N . ILE A 1 80 ? -28.482 -6.950 15.116 1.00 75.06 80 ILE A N 1
ATOM 665 C CA . ILE A 1 80 ? -29.383 -6.609 14.024 1.00 75.06 80 ILE A CA 1
ATOM 666 C C . ILE A 1 80 ? -29.631 -5.105 14.096 1.00 75.06 80 ILE A C 1
ATOM 668 O O . ILE A 1 80 ? -30.211 -4.623 15.065 1.00 75.06 80 ILE A O 1
ATOM 672 N N . ILE A 1 81 ? -29.216 -4.367 13.072 1.00 78.81 81 ILE A N 1
ATOM 673 C CA . ILE A 1 81 ? -29.339 -2.911 13.006 1.00 78.81 81 ILE A CA 1
ATOM 674 C C . ILE A 1 81 ? -30.446 -2.529 12.019 1.00 78.81 81 ILE A C 1
ATOM 676 O O . ILE A 1 81 ? -30.483 -2.997 10.879 1.00 78.81 81 ILE A O 1
ATOM 680 N N . LYS A 1 82 ? -31.338 -1.634 12.453 1.00 80.12 82 LYS A N 1
ATOM 681 C CA . LYS A 1 82 ? -32.318 -0.933 11.618 1.00 80.12 82 LYS A CA 1
ATOM 682 C C . LYS A 1 82 ? -32.029 0.566 11.634 1.00 80.12 82 LYS A C 1
ATOM 684 O O . LYS A 1 82 ? -31.993 1.183 12.697 1.00 80.12 82 LYS A O 1
ATOM 689 N N . LEU A 1 83 ? -31.874 1.159 10.454 1.00 80.94 83 LEU A N 1
ATOM 690 C CA . LEU A 1 83 ? -31.613 2.592 10.305 1.00 80.94 83 LEU A CA 1
ATOM 691 C C . LEU A 1 83 ? -32.878 3.413 10.576 1.00 80.94 83 LEU A C 1
ATOM 693 O O . LEU A 1 83 ? -33.966 3.066 10.108 1.00 80.94 83 LEU A O 1
ATOM 697 N N . VAL A 1 84 ? -32.743 4.515 11.317 1.00 80.50 84 VAL A N 1
ATOM 698 C CA . VAL A 1 84 ? -33.853 5.430 11.620 1.00 80.50 84 VAL A CA 1
ATOM 699 C C . VAL A 1 84 ? -33.740 6.670 10.733 1.00 80.50 84 VAL A C 1
ATOM 701 O O . VAL A 1 84 ? -33.131 7.671 11.102 1.00 80.50 84 VAL A O 1
ATOM 704 N N . SER A 1 85 ? -34.330 6.614 9.540 1.00 71.69 85 SER A N 1
ATOM 705 C CA . SER A 1 85 ? -34.473 7.790 8.665 1.00 71.69 85 SER A CA 1
ATOM 706 C C . SER A 1 85 ? -35.528 8.763 9.233 1.00 71.69 85 SER A C 1
ATOM 708 O O . SER A 1 85 ? -36.535 8.284 9.760 1.00 71.69 85 SER A O 1
ATOM 710 N N . PRO A 1 86 ? -35.345 10.102 9.167 1.00 77.50 86 PRO A N 1
ATOM 711 C CA . PRO A 1 86 ? -34.243 10.839 8.529 1.00 77.50 86 PRO A CA 1
ATOM 712 C C . PRO A 1 86 ? -33.017 11.061 9.427 1.00 77.50 86 PRO A C 1
ATOM 714 O O . PRO A 1 86 ? -31.960 11.436 8.923 1.00 77.50 86 PRO A O 1
ATOM 717 N N . LYS A 1 87 ? -33.128 10.781 10.732 1.00 78.81 87 LYS A N 1
ATOM 718 C CA . LYS A 1 87 ? -32.090 11.059 11.740 1.00 78.81 87 LYS A CA 1
ATOM 719 C C . LYS A 1 87 ? -30.730 10.470 11.388 1.00 78.81 87 LYS A C 1
ATOM 721 O O . LYS A 1 87 ? -29.710 11.112 11.595 1.00 78.81 87 LYS A O 1
ATOM 726 N N . PHE A 1 88 ? -30.712 9.263 10.827 1.00 78.88 88 PHE A N 1
ATOM 727 C CA . PHE A 1 88 ? -29.488 8.624 10.353 1.00 78.88 88 PHE A CA 1
ATOM 728 C C . PHE A 1 88 ? -28.771 9.456 9.282 1.00 78.88 88 PHE A C 1
ATOM 730 O O . PHE A 1 88 ? -27.570 9.690 9.382 1.00 78.88 88 PHE A O 1
ATOM 737 N N . ASN A 1 89 ? -29.512 9.959 8.293 1.00 74.75 89 ASN A N 1
ATOM 738 C CA . ASN A 1 89 ? -28.952 10.764 7.208 1.00 74.75 89 ASN A CA 1
ATOM 739 C C . ASN A 1 89 ? -28.478 12.130 7.710 1.00 74.75 89 ASN A C 1
ATOM 741 O O . ASN A 1 89 ? -27.438 12.619 7.277 1.00 74.75 89 ASN A O 1
ATOM 745 N N . GLU A 1 90 ? -29.229 12.744 8.623 1.00 81.75 90 GLU A N 1
ATOM 746 C CA . GLU A 1 90 ? -28.832 13.994 9.273 1.00 81.75 90 GLU A CA 1
ATOM 747 C C . GLU A 1 90 ? -27.548 13.810 10.078 1.00 81.75 90 GLU A C 1
ATOM 749 O O . GLU A 1 90 ? -26.622 14.598 9.930 1.00 81.75 90 GLU A O 1
ATOM 754 N N . PHE A 1 91 ? -27.449 12.732 10.855 1.00 80.44 91 PHE A N 1
ATOM 755 C CA . PHE A 1 91 ? -26.276 12.456 11.673 1.00 80.44 91 PHE A CA 1
ATOM 756 C C . PHE A 1 91 ? -25.044 12.097 10.839 1.00 80.44 91 PHE A C 1
ATOM 758 O O . PHE A 1 91 ? -23.958 12.583 11.139 1.00 80.44 91 PHE A O 1
ATOM 765 N N . ILE A 1 92 ? -25.209 11.342 9.745 1.00 78.94 92 ILE A N 1
ATOM 766 C CA . ILE A 1 92 ? -24.149 11.147 8.745 1.00 78.94 92 ILE A CA 1
ATOM 767 C C . ILE A 1 92 ? -23.660 12.499 8.235 1.00 78.94 92 ILE A C 1
ATOM 769 O O . ILE A 1 92 ? -22.463 12.752 8.283 1.00 78.94 92 ILE A O 1
ATOM 773 N N . LYS A 1 93 ? -24.565 13.393 7.818 1.00 78.31 93 LYS A N 1
ATOM 774 C CA . LYS A 1 93 ? -24.184 14.735 7.355 1.00 78.31 93 LYS A CA 1
ATOM 775 C C . LYS A 1 93 ? -23.503 15.551 8.451 1.00 78.31 93 LYS A C 1
ATOM 777 O O . LYS A 1 93 ? -22.551 16.259 8.159 1.00 78.31 93 LYS A O 1
ATOM 782 N N . THR A 1 94 ? -23.951 15.464 9.703 1.00 80.81 94 THR A N 1
ATOM 783 C CA . THR A 1 94 ? -23.299 16.140 10.833 1.00 80.81 94 THR A CA 1
ATOM 784 C C . THR A 1 94 ? -21.881 15.620 11.046 1.00 80.81 94 THR A C 1
ATOM 786 O O . THR A 1 94 ? -20.966 16.428 11.179 1.00 80.81 94 THR A O 1
ATOM 789 N N . CYS A 1 95 ? -21.679 14.300 11.034 1.00 73.88 95 CYS A N 1
ATOM 790 C CA . CYS A 1 95 ? -20.349 13.701 11.082 1.00 73.88 95 CYS A CA 1
ATOM 791 C C . CYS A 1 95 ? -19.500 14.177 9.898 1.00 73.88 95 CYS A C 1
ATOM 793 O O . CYS A 1 95 ? -18.426 14.714 10.134 1.00 73.88 95 CYS A O 1
ATOM 795 N N . SER A 1 96 ? -19.993 14.080 8.658 1.00 71.19 96 SER A N 1
ATOM 796 C CA . SER A 1 96 ? -19.291 14.582 7.468 1.00 71.19 96 SER A CA 1
ATOM 797 C C . SER A 1 96 ? -18.911 16.048 7.614 1.00 71.19 96 SER A C 1
ATOM 799 O O . SER A 1 96 ? -17.746 16.370 7.480 1.00 71.19 96 SER A O 1
ATOM 801 N N . ASN A 1 97 ? -19.835 16.923 8.006 1.00 75.88 97 ASN A N 1
ATOM 802 C CA . ASN A 1 97 ? -19.573 18.353 8.157 1.00 75.88 97 ASN A CA 1
ATOM 803 C C . ASN A 1 97 ? -18.557 18.659 9.266 1.00 75.88 97 ASN A C 1
ATOM 805 O O . ASN A 1 97 ? -17.743 19.563 9.102 1.00 75.88 97 ASN A O 1
ATOM 809 N N . ILE A 1 98 ? -18.597 17.951 10.401 1.00 73.94 98 ILE A N 1
ATOM 810 C CA . ILE A 1 98 ? -17.601 18.115 11.474 1.00 73.94 98 ILE A CA 1
ATOM 811 C C . ILE A 1 98 ? -16.227 17.644 10.990 1.00 73.94 98 ILE A C 1
ATOM 813 O O . ILE A 1 98 ? -15.220 18.263 11.331 1.00 73.94 98 ILE A O 1
ATOM 817 N N . LEU A 1 99 ? -16.177 16.577 10.192 1.00 67.75 99 LEU A N 1
ATOM 818 C CA . LEU A 1 99 ? -14.934 16.055 9.635 1.00 67.75 99 LEU A CA 1
ATOM 819 C C . LEU A 1 99 ? -14.410 16.910 8.460 1.00 67.75 99 LEU A C 1
ATOM 821 O O . LEU A 1 99 ? -13.208 17.097 8.344 1.00 67.75 99 LEU A O 1
ATOM 825 N N . GLU A 1 100 ? -15.280 17.487 7.631 1.00 64.50 100 GLU A N 1
ATOM 826 C CA . GLU A 1 100 ? -14.930 18.283 6.444 1.00 64.50 100 GLU A CA 1
ATOM 827 C C . GLU A 1 100 ? -14.579 19.741 6.777 1.00 64.50 100 GLU A C 1
ATOM 829 O O . GLU A 1 100 ? -13.649 20.289 6.193 1.00 64.50 100 GLU A O 1
ATOM 834 N N . ASN A 1 101 ? -15.279 20.376 7.728 1.00 61.16 101 ASN A N 1
ATOM 835 C CA . ASN A 1 101 ? -15.037 21.779 8.114 1.00 61.16 101 ASN A CA 1
ATOM 836 C C . ASN A 1 101 ? -13.910 21.952 9.141 1.00 61.16 101 ASN A C 1
ATOM 838 O O . ASN A 1 101 ? -13.613 23.069 9.560 1.00 61.16 101 ASN A O 1
ATOM 842 N N . ASN A 1 102 ? -13.283 20.860 9.569 1.00 57.22 102 ASN A N 1
ATOM 843 C CA . ASN A 1 102 ? -11.995 20.925 10.235 1.00 57.22 102 ASN A CA 1
ATOM 844 C C . ASN A 1 102 ? -10.926 20.645 9.175 1.00 57.22 102 ASN A C 1
ATOM 846 O O . ASN A 1 102 ? -10.776 19.504 8.749 1.00 57.22 102 ASN A O 1
ATOM 850 N N . GLU A 1 103 ? -10.146 21.660 8.791 1.00 46.16 103 GLU A N 1
ATOM 851 C CA . GLU A 1 103 ? -8.991 21.519 7.879 1.00 46.16 103 GLU A CA 1
ATOM 852 C C . GLU A 1 103 ? -7.954 20.477 8.365 1.00 46.16 103 GLU A C 1
ATOM 854 O O . GLU A 1 103 ? -7.108 20.023 7.600 1.00 46.16 103 GLU A O 1
ATOM 859 N N . ASP A 1 104 ? -8.073 20.018 9.616 1.00 46.03 104 ASP A N 1
ATOM 860 C CA . ASP A 1 104 ? -7.321 18.906 10.203 1.00 46.03 104 ASP A CA 1
ATOM 861 C C . ASP A 1 104 ? -7.902 17.497 9.916 1.00 46.03 104 ASP A C 1
ATOM 863 O O . ASP A 1 104 ? -7.441 16.525 10.529 1.00 46.03 104 ASP A O 1
ATOM 867 N N . LEU A 1 105 ? -8.955 17.362 9.094 1.00 40.28 105 LEU A N 1
ATOM 868 C CA . LEU A 1 105 ? -9.666 16.095 8.819 1.00 40.28 105 LEU A CA 1
ATOM 869 C C . LEU A 1 105 ? -10.132 15.862 7.366 1.00 40.28 105 LEU A C 1
ATOM 871 O O . LEU A 1 105 ? -10.628 14.768 7.079 1.00 40.28 105 LEU A O 1
ATOM 875 N N . GLN A 1 106 ? -9.805 16.737 6.402 1.00 40.19 106 GLN A N 1
ATOM 876 C CA . GLN A 1 106 ? -9.296 16.154 5.150 1.00 40.19 106 GLN A CA 1
ATOM 877 C C . GLN A 1 106 ? -8.165 15.236 5.592 1.00 40.19 106 GLN A C 1
ATOM 879 O O . GLN A 1 106 ? -7.337 15.682 6.379 1.00 40.19 106 GLN A O 1
ATOM 884 N N . GLN A 1 107 ? -8.164 13.962 5.205 1.00 41.69 107 GLN A N 1
ATOM 885 C CA . GLN A 1 107 ? -7.098 13.042 5.587 1.00 41.69 107 GLN A CA 1
ATOM 886 C C . GLN A 1 107 ? -5.733 13.663 5.244 1.00 41.69 107 GLN A C 1
ATOM 888 O O . GLN A 1 107 ? -5.194 13.460 4.159 1.00 41.69 107 GLN A O 1
ATOM 893 N N . LYS A 1 108 ? -5.118 14.358 6.206 1.00 38.59 108 LYS A N 1
ATOM 894 C CA . LYS A 1 108 ? -3.684 14.331 6.401 1.00 38.59 108 LYS A CA 1
ATOM 895 C C . LYS A 1 108 ? -3.398 12.892 6.807 1.00 38.59 108 LYS A C 1
ATOM 897 O O . LYS A 1 108 ? -3.168 12.591 7.973 1.00 38.59 108 LYS A O 1
ATOM 902 N N . GLU A 1 109 ? -3.426 11.978 5.834 1.00 46.56 109 GLU A N 1
ATOM 903 C CA . GLU A 1 109 ? -2.414 10.936 5.859 1.00 46.56 109 GLU A CA 1
ATOM 904 C C . GLU A 1 109 ? -1.101 11.690 6.008 1.00 46.56 109 GLU A C 1
ATOM 906 O O . GLU A 1 109 ? -0.833 12.614 5.228 1.00 46.56 109 GLU A O 1
ATOM 911 N N . PRO A 1 110 ? -0.404 11.471 7.125 1.00 44.44 110 PRO A N 1
ATOM 912 C CA . PRO A 1 110 ? 0.389 12.523 7.705 1.00 44.44 110 PRO A CA 1
ATOM 913 C C . PRO A 1 110 ? 1.487 12.868 6.711 1.00 44.44 110 PRO A C 1
ATOM 915 O O . PRO A 1 110 ? 2.061 11.983 6.067 1.00 44.44 110 PRO A O 1
ATOM 918 N N . GLU A 1 111 ? 1.835 14.149 6.624 1.00 47.75 111 GLU A N 1
ATOM 919 C CA . GLU A 1 111 ? 3.104 14.565 6.023 1.00 47.75 111 GLU A CA 1
ATOM 920 C C . GLU A 1 111 ? 4.269 13.690 6.544 1.00 47.75 111 GLU A C 1
ATOM 922 O O . GLU A 1 111 ? 5.261 13.516 5.845 1.00 47.75 111 GLU A O 1
ATOM 927 N N . ASP A 1 112 ? 4.100 13.031 7.699 1.00 56.31 112 ASP A N 1
ATOM 928 C CA . ASP A 1 112 ? 4.968 11.995 8.253 1.00 56.31 112 ASP A CA 1
ATOM 929 C C . ASP A 1 112 ? 5.143 10.719 7.404 1.00 56.31 112 ASP A C 1
ATOM 931 O O . ASP A 1 112 ? 6.279 10.275 7.303 1.00 56.31 112 ASP A O 1
ATOM 935 N N . ILE A 1 113 ? 4.132 10.118 6.748 1.00 62.12 113 ILE A N 1
ATOM 936 C CA . ILE A 1 113 ? 4.369 8.891 5.936 1.00 62.12 113 ILE A CA 1
ATOM 937 C C . ILE A 1 113 ? 5.235 9.224 4.717 1.00 62.12 113 ILE A C 1
ATOM 939 O O . ILE A 1 113 ? 6.202 8.517 4.433 1.00 62.12 113 ILE A O 1
ATOM 943 N N . LYS A 1 114 ? 4.950 10.347 4.042 1.00 58.91 114 LYS A N 1
ATOM 944 C CA . LYS A 1 114 ? 5.777 10.856 2.931 1.00 58.91 114 LYS A CA 1
ATOM 945 C C . LYS A 1 114 ? 7.198 11.227 3.381 1.00 58.91 114 LYS A C 1
ATOM 947 O O . LYS A 1 114 ? 8.108 11.253 2.561 1.00 58.91 114 LYS A O 1
ATOM 952 N N . ARG A 1 115 ? 7.396 11.506 4.676 1.00 68.56 115 ARG A N 1
ATOM 953 C CA . ARG A 1 115 ? 8.709 11.729 5.306 1.00 68.56 115 ARG A CA 1
ATOM 954 C C . ARG A 1 115 ? 9.359 10.446 5.834 1.00 68.56 115 ARG A C 1
ATOM 956 O O . ARG A 1 115 ? 10.515 10.500 6.236 1.00 68.56 115 ARG A O 1
ATOM 963 N N . MET A 1 116 ? 8.661 9.309 5.869 1.00 81.50 116 MET A N 1
ATOM 964 C CA . MET A 1 116 ? 9.205 8.041 6.375 1.00 81.50 116 MET A CA 1
ATOM 965 C C . MET A 1 116 ? 9.944 7.255 5.299 1.00 81.50 116 MET A C 1
ATOM 967 O O . MET A 1 116 ? 10.870 6.526 5.628 1.00 81.50 116 MET A O 1
ATOM 971 N N . PHE A 1 117 ? 9.560 7.381 4.034 1.00 88.31 117 PHE A N 1
ATOM 972 C CA . PHE A 1 117 ? 10.259 6.753 2.919 1.00 88.31 117 PHE A CA 1
ATOM 973 C C . PHE A 1 117 ? 9.995 7.516 1.630 1.00 88.31 117 PHE A C 1
ATOM 975 O O . PHE A 1 117 ? 8.984 8.203 1.497 1.00 88.31 117 PHE A O 1
ATOM 982 N N . GLY A 1 118 ? 10.885 7.368 0.658 1.00 89.12 118 GLY A N 1
ATOM 983 C CA . GLY A 1 118 ? 10.755 8.086 -0.596 1.00 89.12 118 GLY A CA 1
ATOM 984 C C . GLY A 1 118 ? 11.862 7.779 -1.582 1.00 89.12 118 GLY A C 1
ATOM 985 O O . GLY A 1 118 ? 12.603 6.802 -1.457 1.00 89.12 118 GLY A O 1
ATOM 986 N N . PHE A 1 119 ? 11.952 8.637 -2.592 1.00 87.62 119 PHE A N 1
ATOM 987 C CA . PHE A 1 119 ? 12.978 8.567 -3.618 1.00 87.62 119 PHE A CA 1
ATOM 988 C C . PHE A 1 119 ? 13.824 9.835 -3.642 1.00 87.62 119 PHE A C 1
ATOM 990 O O . PHE A 1 119 ? 13.306 10.943 -3.537 1.00 87.62 119 PHE A O 1
ATOM 997 N N . GLU A 1 120 ? 15.120 9.655 -3.862 1.00 84.81 120 GLU A N 1
ATOM 998 C CA . GLU A 1 120 ? 16.054 10.702 -4.260 1.00 84.81 120 GLU A CA 1
ATOM 999 C C . GLU A 1 120 ? 16.771 10.229 -5.534 1.00 84.81 120 GLU A C 1
ATOM 1001 O O . GLU A 1 120 ? 17.660 9.372 -5.504 1.00 84.81 120 GLU A O 1
ATOM 1006 N N . GLY A 1 121 ? 16.317 10.713 -6.694 1.00 86.25 121 GLY A N 1
ATOM 1007 C CA . GLY A 1 121 ? 16.788 10.234 -7.995 1.00 86.25 121 GLY A CA 1
ATOM 1008 C C . GLY A 1 121 ? 16.549 8.729 -8.185 1.00 86.25 121 GLY A C 1
ATOM 1009 O O . GLY A 1 121 ? 15.412 8.267 -8.260 1.00 86.25 121 GLY A O 1
ATOM 1010 N N . THR A 1 122 ? 17.632 7.952 -8.274 1.00 88.81 122 THR A N 1
ATOM 1011 C CA . THR A 1 122 ? 17.612 6.483 -8.436 1.00 88.81 122 THR A CA 1
ATOM 1012 C C . THR A 1 122 ? 17.744 5.730 -7.110 1.00 88.81 122 THR A C 1
ATOM 1014 O O . THR A 1 122 ? 17.960 4.514 -7.109 1.00 88.81 122 THR A O 1
ATOM 1017 N N . LYS A 1 123 ? 17.648 6.432 -5.978 1.00 89.50 123 LYS A N 1
ATOM 1018 C CA . LYS A 1 123 ? 17.766 5.861 -4.638 1.00 89.50 123 LYS A CA 1
ATOM 1019 C C . LYS A 1 123 ? 16.405 5.827 -3.972 1.00 89.50 123 LYS A C 1
ATOM 1021 O O . LYS A 1 123 ? 15.730 6.849 -3.921 1.00 89.50 123 LYS A O 1
ATOM 1026 N N . PHE A 1 124 ? 16.028 4.671 -3.448 1.00 91.12 124 PHE A N 1
ATOM 1027 C CA . PHE A 1 124 ? 14.931 4.565 -2.496 1.00 91.12 124 PHE A CA 1
ATOM 1028 C C . PHE A 1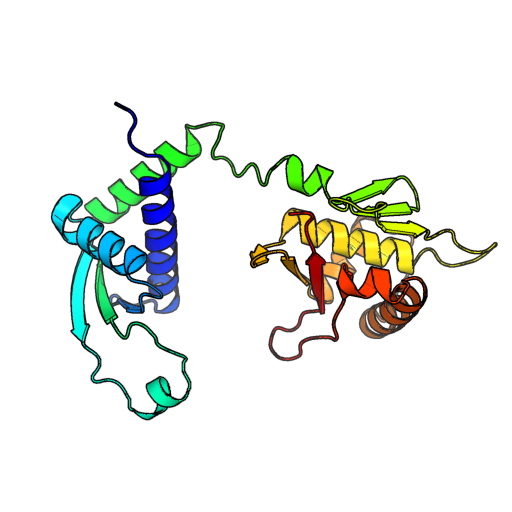 124 ? 15.501 4.621 -1.086 1.00 91.12 124 PHE A C 1
ATOM 1030 O O . PHE A 1 124 ? 16.457 3.899 -0.796 1.00 91.12 124 PHE A O 1
ATOM 1037 N N . TRP A 1 125 ? 14.917 5.446 -0.227 1.00 91.06 125 TRP A N 1
ATOM 1038 C CA . TRP A 1 125 ? 15.275 5.538 1.182 1.00 91.06 125 TRP A CA 1
ATOM 1039 C C . TRP A 1 125 ? 14.060 5.225 2.058 1.00 91.06 125 TRP A C 1
ATOM 1041 O O . TRP A 1 125 ? 12.924 5.532 1.699 1.00 91.06 125 TRP A O 1
ATOM 1051 N N . LEU A 1 126 ? 14.307 4.598 3.204 1.00 88.94 126 LEU A N 1
ATOM 1052 C CA . LEU A 1 126 ? 13.329 4.346 4.259 1.00 88.94 126 LEU A CA 1
ATOM 1053 C C . LEU A 1 126 ? 13.986 4.675 5.596 1.00 88.94 126 LEU A C 1
ATOM 1055 O O . LEU A 1 126 ? 14.970 4.037 5.988 1.00 88.94 126 LEU A O 1
ATOM 1059 N N . ASN A 1 127 ? 13.410 5.652 6.288 1.00 83.94 127 ASN A N 1
ATOM 1060 C CA . ASN A 1 127 ? 13.860 6.094 7.593 1.00 83.94 127 ASN A CA 1
ATOM 1061 C C . ASN A 1 127 ? 13.688 4.981 8.616 1.00 83.94 127 ASN A C 1
ATOM 1063 O O . ASN A 1 127 ? 12.663 4.293 8.653 1.00 83.94 127 ASN A O 1
ATOM 1067 N N . ARG A 1 128 ? 14.696 4.812 9.471 1.00 78.31 128 ARG A N 1
ATOM 1068 C CA . ARG A 1 128 ? 14.696 3.785 10.511 1.00 78.31 128 ARG A CA 1
ATOM 1069 C C . ARG A 1 128 ? 14.933 4.395 11.882 1.00 78.31 128 ARG A C 1
ATOM 1071 O O . ARG A 1 128 ? 15.898 5.114 12.113 1.00 78.31 128 ARG A O 1
ATOM 1078 N N . LYS A 1 129 ? 14.087 4.039 12.849 1.00 67.62 129 LYS A N 1
ATOM 1079 C CA . LYS A 1 129 ? 14.290 4.460 14.237 1.00 67.62 129 LYS A CA 1
ATOM 1080 C C . LYS A 1 129 ? 15.495 3.727 14.838 1.00 67.62 129 LYS A C 1
ATOM 1082 O O . LYS A 1 129 ? 15.578 2.501 14.773 1.00 67.62 129 LYS A O 1
ATOM 1087 N N . GLY A 1 130 ? 16.441 4.481 15.402 1.00 60.09 130 GLY A N 1
ATOM 1088 C CA . GLY A 1 130 ? 17.576 3.947 16.170 1.00 60.09 130 GLY A CA 1
ATOM 1089 C C . GLY A 1 130 ? 18.632 3.171 15.371 1.00 60.09 130 GLY A C 1
ATOM 1090 O O . GLY A 1 130 ? 19.501 2.543 15.967 1.00 60.09 130 GLY A O 1
ATOM 1091 N N . THR A 1 131 ? 18.580 3.183 14.037 1.00 64.88 131 THR A N 1
ATOM 1092 C CA . THR A 1 131 ? 19.565 2.526 13.161 1.00 64.88 131 THR A CA 1
ATOM 1093 C C . THR A 1 131 ? 19.762 3.336 11.882 1.00 64.88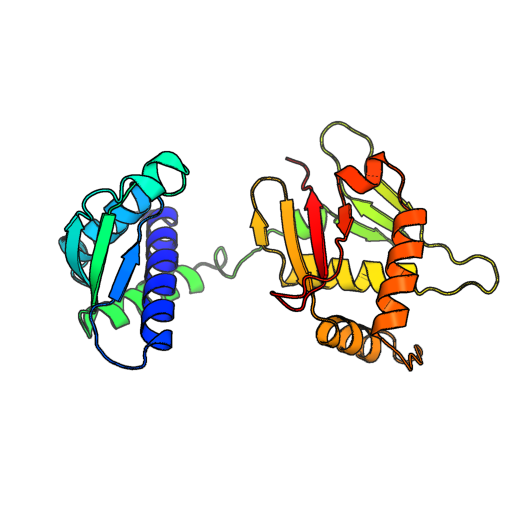 131 THR A C 1
ATOM 1095 O O . THR A 1 131 ? 18.981 4.239 11.613 1.00 64.88 131 THR A O 1
ATOM 1098 N N . LYS A 1 132 ? 20.804 3.030 11.094 1.00 72.75 132 LYS A N 1
ATOM 1099 C CA . LYS A 1 132 ? 20.995 3.666 9.780 1.00 72.75 132 LYS A CA 1
ATOM 1100 C C . LYS A 1 132 ? 19.780 3.414 8.888 1.00 72.75 132 LYS A C 1
ATOM 1102 O O . LYS A 1 132 ? 19.277 2.286 8.859 1.00 72.75 132 LYS A O 1
ATOM 1107 N N . ASP A 1 133 ? 19.372 4.444 8.156 1.00 81.06 133 ASP A N 1
ATOM 1108 C CA . ASP A 1 133 ? 18.301 4.359 7.169 1.00 81.06 133 ASP A CA 1
ATOM 1109 C C . ASP A 1 133 ? 18.589 3.267 6.141 1.00 81.06 133 ASP A C 1
ATOM 1111 O O . ASP A 1 133 ? 19.740 2.973 5.795 1.00 81.06 133 ASP A O 1
ATOM 1115 N N . LEU A 1 134 ? 17.520 2.640 5.664 1.00 85.38 134 LEU A N 1
ATOM 1116 C CA . LEU A 1 134 ? 17.603 1.698 4.562 1.00 85.38 134 LEU A CA 1
ATOM 1117 C C . LEU A 1 134 ? 17.727 2.499 3.271 1.00 85.38 134 LEU A C 1
ATOM 1119 O O . LEU A 1 134 ? 16.913 3.383 3.018 1.00 85.38 134 LEU A O 1
ATOM 1123 N N . VAL A 1 135 ? 18.719 2.167 2.444 1.00 87.94 135 VAL A N 1
ATOM 1124 C CA . VAL A 1 135 ? 18.935 2.813 1.144 1.00 87.94 135 VAL A CA 1
ATOM 1125 C C . VAL A 1 135 ? 19.159 1.755 0.071 1.00 87.94 135 VAL A C 1
ATOM 1127 O O . VAL A 1 135 ? 20.137 1.010 0.116 1.00 87.94 135 VAL A O 1
ATOM 1130 N N . ILE A 1 136 ? 18.287 1.728 -0.936 1.00 86.88 136 ILE A N 1
ATOM 1131 C CA . ILE A 1 136 ? 18.402 0.843 -2.100 1.00 86.88 136 ILE A CA 1
ATOM 1132 C C . ILE A 1 136 ? 18.758 1.682 -3.326 1.00 86.88 136 ILE A C 1
ATOM 1134 O O . ILE A 1 136 ? 18.039 2.608 -3.699 1.00 86.88 136 ILE A O 1
ATOM 1138 N N . ASN A 1 137 ? 19.866 1.335 -3.981 1.00 88.56 137 ASN A N 1
ATOM 1139 C CA . ASN A 1 137 ? 20.353 2.028 -5.171 1.00 88.56 137 ASN A CA 1
ATOM 1140 C C . ASN A 1 137 ? 19.951 1.277 -6.449 1.00 88.56 137 ASN A C 1
ATOM 1142 O O . ASN A 1 137 ? 20.330 0.121 -6.659 1.00 88.56 137 ASN A O 1
ATOM 1146 N N . PHE A 1 138 ? 19.258 1.959 -7.359 1.00 85.12 138 PHE A N 1
ATOM 1147 C CA . PHE A 1 138 ? 18.776 1.374 -8.613 1.00 85.12 138 PHE A CA 1
ATOM 1148 C C . PHE A 1 138 ? 19.578 1.767 -9.851 1.00 85.12 138 PHE A C 1
ATOM 1150 O O . PHE A 1 138 ? 19.071 1.625 -10.961 1.00 85.12 138 PHE A O 1
ATOM 1157 N N . HIS A 1 139 ? 20.819 2.233 -9.688 1.00 78.75 139 HIS A N 1
ATOM 1158 C CA . HIS A 1 139 ? 21.668 2.614 -10.815 1.00 78.75 139 HIS A CA 1
ATOM 1159 C C . HIS A 1 139 ? 21.699 1.496 -11.872 1.00 78.75 139 HIS A C 1
ATOM 1161 O O . HIS A 1 139 ? 22.128 0.374 -11.562 1.00 78.75 139 HIS A O 1
ATOM 1167 N N . PRO A 1 140 ? 21.217 1.760 -13.101 1.00 69.38 140 PRO A N 1
ATOM 1168 C CA . PRO A 1 140 ? 21.403 0.817 -14.184 1.00 69.38 140 PRO A CA 1
ATOM 1169 C C . PRO A 1 140 ? 22.908 0.692 -14.438 1.00 69.38 140 PRO A C 1
ATOM 1171 O O . PRO A 1 140 ? 23.644 1.679 -14.401 1.00 69.38 140 PRO A O 1
ATOM 1174 N N . LYS A 1 141 ? 23.386 -0.530 -14.698 1.00 63.97 141 LYS A N 1
ATOM 1175 C CA . LYS A 1 141 ? 24.724 -0.704 -15.284 1.00 63.97 141 LYS A CA 1
ATOM 1176 C C . LYS A 1 141 ? 24.758 0.033 -16.632 1.00 63.97 141 LYS A C 1
ATOM 1178 O O . LYS A 1 141 ? 23.704 0.339 -17.184 1.00 63.97 141 LYS A O 1
ATOM 1183 N N . ARG A 1 142 ? 25.940 0.323 -17.183 1.00 51.31 142 ARG A N 1
ATOM 1184 C CA . ARG A 1 142 ? 26.060 0.915 -18.531 1.00 51.31 142 ARG A CA 1
ATOM 1185 C C . ARG A 1 142 ? 25.231 0.056 -19.513 1.00 51.31 142 ARG A C 1
ATOM 1187 O O . ARG A 1 142 ? 25.482 -1.141 -19.601 1.00 51.31 142 ARG A O 1
ATOM 1194 N N . ASN A 1 143 ? 24.216 0.644 -20.156 1.00 57.44 143 ASN A N 1
ATOM 1195 C CA . ASN A 1 143 ? 23.202 -0.017 -21.013 1.00 57.44 143 ASN A CA 1
ATOM 1196 C C . ASN A 1 143 ? 22.160 -0.920 -20.303 1.00 57.44 143 ASN A C 1
ATOM 1198 O O . ASN A 1 143 ? 21.495 -1.727 -20.946 1.00 57.44 143 ASN A O 1
ATOM 1202 N N . GLY A 1 144 ? 22.007 -0.814 -18.983 1.00 60.03 144 GLY A N 1
ATOM 1203 C CA . GLY A 1 144 ? 21.060 -1.594 -18.185 1.00 60.03 144 GLY A CA 1
ATOM 1204 C C . GLY A 1 144 ? 19.655 -0.987 -18.126 1.00 60.03 144 GLY A C 1
ATOM 1205 O O . GLY A 1 144 ? 19.466 0.219 -18.257 1.00 60.03 144 GLY A O 1
ATOM 1206 N N . THR A 1 145 ? 18.654 -1.830 -17.876 1.00 73.81 145 THR A N 1
ATOM 1207 C CA . THR A 1 145 ? 17.244 -1.420 -17.801 1.00 73.81 145 THR A CA 1
ATOM 1208 C C . THR A 1 145 ? 16.921 -0.691 -16.494 1.00 73.81 145 THR A C 1
ATOM 1210 O O . THR A 1 145 ? 17.361 -1.119 -15.425 1.00 73.81 145 THR A O 1
ATOM 1213 N N . THR A 1 146 ? 16.042 0.311 -16.537 1.00 85.81 146 THR A N 1
ATOM 1214 C CA . THR A 1 146 ? 15.472 0.975 -15.346 1.00 85.81 146 THR A CA 1
ATOM 1215 C C . THR A 1 146 ? 14.293 0.208 -14.730 1.00 85.81 146 THR A C 1
ATOM 1217 O O . THR A 1 146 ? 13.662 0.696 -13.798 1.00 85.81 146 THR A O 1
ATOM 1220 N N . ALA A 1 147 ? 14.007 -1.013 -15.194 1.00 90.38 147 ALA A N 1
ATOM 1221 C CA . ALA A 1 147 ? 12.817 -1.782 -14.830 1.00 90.38 147 ALA A CA 1
ATOM 1222 C C . ALA A 1 147 ? 12.597 -1.915 -13.311 1.00 90.38 147 ALA A C 1
ATOM 1224 O O . ALA A 1 147 ? 11.509 -1.623 -12.819 1.00 90.38 147 ALA A O 1
ATOM 1225 N N . THR A 1 148 ? 13.635 -2.275 -12.545 1.00 91.88 148 THR A N 1
ATOM 1226 C CA . THR A 1 148 ? 13.524 -2.418 -11.080 1.00 91.88 148 THR A CA 1
ATOM 1227 C C . THR A 1 148 ? 13.234 -1.091 -10.384 1.00 91.88 148 THR A C 1
ATOM 1229 O O . THR A 1 148 ? 12.475 -1.066 -9.420 1.00 91.88 148 THR A O 1
ATOM 1232 N N . LEU A 1 149 ? 13.811 0.012 -10.887 1.00 92.31 149 LEU A N 1
ATOM 1233 C CA . LEU A 1 149 ? 13.521 1.358 -10.392 1.00 92.31 149 LEU A CA 1
ATOM 1234 C C . LEU A 1 149 ? 12.050 1.694 -10.635 1.00 92.31 149 LEU A C 1
ATOM 1236 O O . LEU A 1 149 ? 11.355 2.083 -9.703 1.00 92.31 149 LEU A O 1
ATOM 1240 N N . ARG A 1 150 ? 11.566 1.496 -11.867 1.00 93.19 150 ARG A N 1
ATOM 1241 C CA . ARG A 1 150 ? 10.182 1.814 -12.245 1.00 93.19 150 ARG A CA 1
ATOM 1242 C C . ARG A 1 150 ? 9.166 0.988 -11.460 1.00 93.19 150 ARG A C 1
ATOM 1244 O O . ARG A 1 150 ? 8.172 1.533 -10.984 1.00 93.19 150 ARG A O 1
ATOM 1251 N N . LEU A 1 151 ? 9.438 -0.301 -11.251 1.00 94.56 151 LEU A N 1
ATOM 1252 C CA . LEU A 1 151 ? 8.582 -1.154 -10.429 1.00 94.56 151 LEU A CA 1
ATOM 1253 C C . LEU A 1 151 ? 8.538 -0.672 -8.971 1.00 94.56 151 LEU A C 1
ATOM 1255 O O . LEU A 1 151 ? 7.458 -0.549 -8.402 1.00 94.56 151 LEU A O 1
ATOM 1259 N N . MET A 1 152 ? 9.685 -0.323 -8.381 1.00 94.44 152 MET A N 1
ATOM 1260 C CA . MET A 1 152 ? 9.717 0.202 -7.012 1.00 94.44 152 MET A CA 1
ATOM 1261 C C . MET A 1 152 ? 9.039 1.581 -6.900 1.00 94.44 152 MET A C 1
ATOM 1263 O O . MET A 1 152 ? 8.347 1.838 -5.919 1.00 94.44 152 MET A O 1
ATOM 1267 N N . GLN A 1 153 ? 9.173 2.452 -7.907 1.00 92.69 153 GLN A N 1
ATOM 1268 C CA . GLN A 1 153 ? 8.456 3.736 -7.983 1.00 92.69 153 GLN A CA 1
ATOM 1269 C C . GLN A 1 153 ? 6.936 3.534 -8.043 1.00 92.69 153 GLN A C 1
ATOM 1271 O O . GLN A 1 153 ? 6.195 4.242 -7.364 1.00 92.69 153 GLN A O 1
ATOM 1276 N N . THR A 1 154 ? 6.485 2.518 -8.782 1.00 93.88 154 THR A N 1
ATOM 1277 C CA . THR A 1 154 ? 5.072 2.111 -8.839 1.00 93.88 154 THR A CA 1
ATOM 1278 C C . THR A 1 154 ? 4.578 1.656 -7.465 1.00 93.88 154 THR A C 1
ATOM 1280 O O . THR A 1 154 ? 3.545 2.113 -6.982 1.00 93.88 154 THR A O 1
ATOM 1283 N N . TYR A 1 155 ? 5.338 0.796 -6.784 1.00 94.56 155 TYR A N 1
ATOM 1284 C CA . TYR A 1 155 ? 4.995 0.329 -5.439 1.00 94.56 155 TYR A CA 1
ATOM 1285 C C . TYR A 1 155 ? 4.947 1.462 -4.419 1.00 94.56 155 TYR A C 1
ATOM 1287 O O . TYR A 1 155 ? 3.996 1.545 -3.648 1.00 94.56 155 TYR A O 1
ATOM 1295 N N . HIS A 1 156 ? 5.928 2.362 -4.452 1.00 91.94 156 HIS A N 1
ATOM 1296 C CA . HIS A 1 156 ? 5.933 3.571 -3.638 1.00 91.94 156 HIS A CA 1
ATOM 1297 C C . HIS A 1 156 ? 4.676 4.412 -3.874 1.00 91.94 156 HIS A C 1
ATOM 1299 O O . HIS A 1 156 ? 4.002 4.765 -2.912 1.00 91.94 156 HIS A O 1
ATOM 1305 N N . TYR A 1 157 ? 4.316 4.676 -5.134 1.00 91.12 157 TYR A N 1
ATOM 1306 C CA . TYR A 1 157 ? 3.107 5.430 -5.458 1.00 91.12 157 TYR A CA 1
ATOM 1307 C C . TYR A 1 157 ? 1.859 4.795 -4.829 1.00 91.12 157 TYR A C 1
ATOM 1309 O O . TYR A 1 157 ? 1.081 5.483 -4.171 1.00 91.12 157 TYR A O 1
ATOM 1317 N N . TYR A 1 158 ? 1.673 3.483 -4.967 1.00 88.50 158 TYR A N 1
ATOM 1318 C CA . TYR A 1 158 ? 0.490 2.822 -4.413 1.00 88.50 158 TYR A CA 1
ATOM 1319 C C . TYR A 1 158 ? 0.517 2.669 -2.893 1.00 88.50 158 TYR A C 1
ATOM 1321 O O . TYR A 1 158 ? -0.541 2.716 -2.272 1.00 88.50 158 TYR A O 1
ATOM 1329 N N . LEU A 1 159 ? 1.688 2.538 -2.273 1.00 86.94 159 LEU A N 1
ATOM 1330 C CA . LEU A 1 159 ? 1.808 2.580 -0.817 1.00 86.94 159 LEU A CA 1
ATOM 1331 C C . LEU A 1 159 ? 1.421 3.953 -0.266 1.00 86.94 159 LEU A C 1
ATOM 1333 O O . LEU A 1 159 ? 0.698 4.011 0.718 1.00 86.94 159 LEU A O 1
ATOM 1337 N N . ILE A 1 160 ? 1.849 5.038 -0.917 1.00 84.06 160 ILE A N 1
ATOM 1338 C CA . ILE A 1 160 ? 1.509 6.404 -0.500 1.00 84.06 160 ILE A CA 1
ATOM 1339 C C . ILE A 1 160 ? 0.028 6.719 -0.724 1.00 84.06 160 ILE A C 1
ATOM 1341 O O . ILE A 1 160 ? -0.557 7.406 0.094 1.00 84.06 160 ILE A O 1
ATOM 1345 N N . ASN A 1 161 ? -0.579 6.253 -1.820 1.00 79.06 161 ASN A N 1
ATOM 1346 C CA . ASN A 1 161 ? -1.947 6.658 -2.179 1.00 79.06 161 ASN A CA 1
ATOM 1347 C C . ASN A 1 161 ? -3.038 5.662 -1.759 1.00 79.06 161 ASN A C 1
ATOM 1349 O O . ASN A 1 161 ? -4.220 5.995 -1.775 1.00 79.06 161 ASN A O 1
ATOM 1353 N N . ARG A 1 162 ? -2.678 4.402 -1.494 1.00 83.62 162 ARG A N 1
ATOM 1354 C CA . ARG A 1 162 ? -3.626 3.314 -1.189 1.00 83.62 162 ARG A CA 1
ATOM 1355 C C . ARG A 1 162 ? -3.158 2.429 -0.032 1.00 83.62 162 ARG A C 1
ATOM 1357 O O . ARG A 1 162 ? -3.740 1.362 0.189 1.00 83.62 162 ARG A O 1
ATOM 1364 N N . GLY A 1 163 ? -2.075 2.798 0.648 1.00 82.62 163 GLY A N 1
ATOM 1365 C CA . GLY A 1 163 ? -1.553 2.051 1.782 1.00 82.62 163 GLY A CA 1
ATOM 1366 C C . GLY A 1 163 ? -2.526 2.083 2.951 1.00 82.62 163 GLY A C 1
ATOM 1367 O O . GLY A 1 163 ? -3.089 3.114 3.284 1.00 82.62 163 GLY A O 1
ATOM 1368 N N . LYS A 1 164 ? -2.726 0.940 3.598 1.00 82.31 164 LYS A N 1
ATOM 1369 C CA . LYS A 1 164 ? -3.459 0.839 4.858 1.00 82.31 164 LYS A CA 1
ATOM 1370 C C . LYS A 1 164 ? -2.492 0.456 5.954 1.00 82.31 164 LYS A C 1
ATOM 1372 O O . LYS A 1 164 ? -1.700 -0.474 5.788 1.00 82.31 164 LYS A O 1
ATOM 1377 N N . ARG A 1 165 ? -2.559 1.176 7.068 1.00 79.94 165 ARG A N 1
ATOM 1378 C CA . ARG A 1 165 ? -1.761 0.850 8.242 1.00 79.94 165 ARG A CA 1
ATOM 1379 C C . ARG A 1 165 ? -2.322 -0.395 8.926 1.00 79.94 165 ARG A C 1
ATOM 1381 O O . ARG A 1 165 ? -3.518 -0.482 9.185 1.00 79.94 165 ARG A O 1
ATOM 1388 N N . ASP A 1 166 ? -1.434 -1.329 9.217 1.00 82.06 166 ASP A N 1
ATOM 1389 C CA . ASP A 1 166 ? -1.669 -2.546 9.980 1.00 82.06 166 ASP A CA 1
ATOM 1390 C C . ASP A 1 166 ? -0.496 -2.702 10.955 1.00 82.06 166 ASP A C 1
ATOM 1392 O O . ASP A 1 166 ? 0.599 -3.120 10.569 1.00 82.06 166 ASP A O 1
ATOM 1396 N N . ASP A 1 167 ? -0.709 -2.259 12.196 1.00 83.75 167 ASP A N 1
ATOM 1397 C CA . ASP A 1 167 ? 0.321 -2.161 13.235 1.00 83.75 167 ASP A CA 1
ATOM 1398 C C . ASP A 1 167 ? 1.542 -1.319 12.781 1.00 83.75 167 ASP A C 1
ATOM 1400 O O . ASP A 1 167 ? 1.416 -0.117 12.493 1.00 83.75 167 ASP A O 1
ATOM 1404 N N . LEU A 1 168 ? 2.721 -1.944 12.688 1.00 85.69 168 LEU A N 1
ATOM 1405 C CA . LEU A 1 168 ? 3.974 -1.338 12.237 1.00 85.69 168 LEU A CA 1
ATOM 1406 C C . LEU A 1 168 ? 4.134 -1.346 10.713 1.00 85.69 168 LEU A C 1
ATOM 1408 O O . LEU A 1 168 ? 5.199 -0.990 10.215 1.00 85.69 168 LEU A O 1
ATOM 1412 N N . TRP A 1 169 ? 3.124 -1.771 9.958 1.00 87.81 169 TRP A N 1
ATOM 1413 C CA . TRP A 1 169 ? 3.218 -1.942 8.513 1.00 87.81 169 TRP A CA 1
ATOM 1414 C C . TRP A 1 169 ? 2.259 -1.028 7.767 1.00 87.81 169 TRP A C 1
ATOM 1416 O O . TRP A 1 169 ? 1.101 -0.878 8.137 1.00 87.81 169 TRP A O 1
ATOM 1426 N N . LEU A 1 170 ? 2.728 -0.474 6.656 1.00 89.06 170 LEU A N 1
ATOM 1427 C CA . LEU A 1 170 ? 1.896 0.111 5.618 1.00 89.06 170 LEU A CA 1
ATOM 1428 C C . LEU A 1 170 ? 1.756 -0.914 4.497 1.00 89.06 170 LEU A C 1
ATOM 1430 O O . LEU A 1 170 ? 2.761 -1.304 3.905 1.00 89.06 170 LEU A O 1
ATOM 1434 N N . LYS A 1 171 ? 0.533 -1.374 4.232 1.00 90.50 171 LYS A N 1
ATOM 1435 C CA . LYS A 1 171 ? 0.260 -2.485 3.312 1.00 90.50 171 LYS A CA 1
ATOM 1436 C C . LYS A 1 171 ? -0.668 -2.059 2.188 1.00 90.50 171 LYS A C 1
ATOM 1438 O O . LYS A 1 171 ? -1.634 -1.337 2.415 1.00 90.50 171 LYS A O 1
ATOM 1443 N N . THR A 1 172 ? -0.430 -2.553 0.983 1.00 92.50 172 THR A N 1
ATOM 1444 C CA . THR A 1 172 ? -1.356 -2.393 -0.139 1.00 92.50 172 THR A CA 1
ATOM 1445 C C . THR A 1 172 ? -1.296 -3.598 -1.075 1.00 92.50 172 THR A C 1
ATOM 1447 O O . THR A 1 172 ? -0.320 -4.347 -1.083 1.00 92.50 172 THR A O 1
ATOM 1450 N N . GLY A 1 173 ? -2.356 -3.798 -1.853 1.00 92.75 173 GLY A N 1
ATOM 1451 C CA . GLY A 1 173 ? -2.410 -4.780 -2.930 1.00 92.75 173 GLY A CA 1
ATOM 1452 C C . GLY A 1 173 ? -2.554 -4.056 -4.261 1.00 92.75 173 GLY A C 1
ATOM 1453 O O . GLY A 1 173 ? -3.436 -3.212 -4.404 1.00 92.75 173 GLY A O 1
ATOM 1454 N N . ILE A 1 174 ? -1.695 -4.376 -5.227 1.00 93.81 174 ILE A N 1
ATOM 1455 C CA . ILE A 1 174 ? -1.653 -3.689 -6.521 1.00 93.81 174 ILE A CA 1
ATOM 1456 C C . ILE A 1 174 ? -2.003 -4.684 -7.624 1.00 93.81 174 ILE A C 1
ATOM 1458 O O . ILE A 1 174 ? -1.350 -5.718 -7.759 1.00 93.81 174 ILE A O 1
ATOM 1462 N N . SER A 1 175 ? -3.047 -4.413 -8.406 1.00 95.62 175 SER A N 1
ATOM 1463 C CA . SER A 1 175 ? -3.422 -5.306 -9.506 1.00 95.62 175 SER A CA 1
ATOM 1464 C C . SER A 1 175 ? -2.418 -5.218 -10.663 1.00 95.62 175 SER A C 1
ATOM 1466 O O . SER A 1 175 ? -1.719 -4.219 -10.823 1.00 95.62 175 SER A O 1
ATOM 1468 N N . LEU A 1 176 ? -2.359 -6.249 -11.516 1.00 94.31 176 LEU A N 1
ATOM 1469 C CA . LEU A 1 176 ? -1.513 -6.200 -12.719 1.00 94.31 176 LEU A CA 1
ATOM 1470 C C . LEU A 1 176 ? -1.898 -5.026 -13.634 1.00 94.31 176 LEU A C 1
ATOM 1472 O O . LEU A 1 176 ? -1.023 -4.401 -14.226 1.00 94.31 176 LEU A O 1
ATOM 1476 N N . LYS A 1 177 ? -3.201 -4.726 -13.709 1.00 92.38 177 LYS A N 1
ATOM 1477 C CA . LYS A 1 177 ? -3.737 -3.603 -14.479 1.00 92.38 177 LYS A CA 1
ATOM 1478 C C . LYS A 1 177 ? -3.259 -2.265 -13.912 1.00 92.38 177 LYS A C 1
ATOM 1480 O O . LYS A 1 177 ? -2.750 -1.448 -14.660 1.00 92.38 177 LYS A O 1
ATOM 1485 N N . ASP A 1 178 ? -3.355 -2.072 -12.597 1.00 93.69 178 ASP A N 1
ATOM 1486 C CA . ASP A 1 178 ? -2.852 -0.860 -11.936 1.00 93.69 178 ASP A CA 1
ATOM 1487 C C . ASP A 1 178 ? -1.356 -0.645 -12.222 1.00 93.69 178 ASP A C 1
ATOM 1489 O O . ASP A 1 178 ? -0.942 0.454 -12.579 1.00 93.69 178 ASP A O 1
ATOM 1493 N N . ILE A 1 179 ? -0.544 -1.708 -12.133 1.00 94.00 179 ILE A N 1
ATOM 1494 C CA . ILE A 1 179 ? 0.887 -1.631 -12.465 1.00 94.00 179 ILE A CA 1
ATOM 1495 C C . ILE A 1 179 ? 1.082 -1.228 -13.931 1.00 94.00 179 ILE A C 1
ATOM 1497 O O . ILE A 1 179 ? 1.892 -0.346 -14.214 1.00 94.00 179 ILE A O 1
ATOM 1501 N N . SER A 1 180 ? 0.362 -1.861 -14.864 1.00 94.31 180 SER A N 1
ATOM 1502 C CA . SER A 1 180 ? 0.512 -1.556 -16.288 1.00 94.31 180 SER A CA 1
ATOM 1503 C C . SER A 1 180 ? 0.065 -0.144 -16.636 1.00 94.31 180 SER A C 1
ATOM 1505 O O . SER A 1 180 ? 0.733 0.516 -17.425 1.00 94.31 180 SER A O 1
ATOM 1507 N N . ASP A 1 181 ? -1.044 0.311 -16.058 1.00 92.12 181 ASP A N 1
ATOM 1508 C CA . ASP A 1 181 ? -1.618 1.627 -16.330 1.00 92.12 181 ASP A CA 1
ATOM 1509 C C . ASP A 1 181 ? -0.677 2.711 -15.789 1.00 92.12 181 ASP A C 1
ATOM 1511 O O . ASP A 1 181 ? -0.230 3.567 -16.547 1.00 92.12 181 ASP A O 1
ATOM 1515 N N . TYR A 1 182 ? -0.225 2.582 -14.534 1.00 92.75 182 TYR A N 1
ATOM 1516 C CA . TYR A 1 182 ? 0.754 3.505 -13.955 1.00 92.75 182 TYR A CA 1
ATOM 1517 C C . TYR A 1 182 ? 2.035 3.601 -14.793 1.00 92.75 182 TYR A C 1
ATOM 1519 O O . TYR A 1 182 ? 2.535 4.699 -15.040 1.00 92.75 182 TYR A O 1
ATOM 1527 N N . LEU A 1 183 ? 2.583 2.464 -15.235 1.00 92.62 183 LEU A N 1
ATOM 1528 C CA . LEU A 1 183 ? 3.832 2.447 -15.995 1.00 92.62 183 LEU A CA 1
ATOM 1529 C C . LEU A 1 183 ? 3.669 3.039 -17.399 1.00 92.62 183 LEU A C 1
ATOM 1531 O O . LEU A 1 183 ? 4.569 3.743 -17.843 1.00 92.62 183 LEU A O 1
ATOM 1535 N N . LYS A 1 184 ? 2.538 2.812 -18.074 1.00 92.00 184 LYS A N 1
ATOM 1536 C CA . LYS A 1 184 ? 2.249 3.431 -19.378 1.00 92.00 184 LYS A CA 1
ATOM 1537 C C . LYS A 1 184 ? 2.081 4.943 -19.270 1.00 92.00 184 LYS A C 1
ATOM 1539 O O . LYS A 1 184 ? 2.604 5.663 -20.114 1.00 92.00 184 LYS A O 1
ATOM 1544 N N . ASP A 1 185 ? 1.393 5.403 -18.230 1.00 91.62 185 ASP A N 1
ATOM 1545 C CA . ASP A 1 185 ? 1.090 6.822 -18.045 1.00 91.62 185 ASP A CA 1
ATOM 1546 C C . ASP A 1 185 ? 2.335 7.626 -17.643 1.00 91.62 185 ASP A C 1
ATOM 1548 O O . ASP A 1 185 ? 2.514 8.762 -18.078 1.00 91.62 185 ASP A O 1
ATOM 1552 N N . ASN A 1 186 ? 3.215 7.041 -16.822 1.00 90.44 186 ASN A N 1
ATOM 1553 C CA . ASN A 1 186 ? 4.379 7.743 -16.272 1.00 90.44 186 ASN A CA 1
ATOM 1554 C C . ASN A 1 186 ? 5.683 7.480 -17.039 1.00 90.44 186 ASN A C 1
ATOM 1556 O O . ASN A 1 186 ? 6.614 8.279 -16.933 1.00 90.44 186 ASN A O 1
ATOM 1560 N N . TYR A 1 187 ? 5.769 6.373 -17.784 1.00 89.25 187 TYR A N 1
ATOM 1561 C CA . TYR A 1 187 ? 6.961 5.954 -18.532 1.00 89.25 187 TYR A CA 1
ATOM 1562 C C . TYR A 1 187 ? 6.570 5.443 -19.930 1.00 89.25 187 TYR A C 1
ATOM 1564 O O . TYR A 1 187 ? 6.719 4.251 -20.228 1.00 89.25 187 TYR A O 1
ATOM 1572 N N . PRO A 1 188 ? 6.051 6.322 -20.808 1.00 85.56 188 PRO A N 1
ATOM 1573 C CA . PRO A 1 188 ? 5.533 5.936 -22.122 1.00 85.56 188 PRO A CA 1
ATOM 1574 C C . PRO A 1 188 ? 6.599 5.324 -23.044 1.00 85.56 188 PRO A C 1
ATOM 1576 O O . PRO A 1 188 ? 6.263 4.646 -24.012 1.00 85.56 188 PRO A O 1
ATOM 1579 N N . GLU A 1 189 ? 7.888 5.512 -22.745 1.00 85.25 189 GLU A N 1
ATOM 1580 C CA . GLU A 1 189 ? 8.997 4.864 -23.446 1.00 85.25 189 GLU A CA 1
ATOM 1581 C C . GLU A 1 189 ? 9.069 3.343 -23.213 1.00 85.25 189 GLU A C 1
ATOM 1583 O O . GLU A 1 189 ? 9.763 2.627 -23.940 1.00 85.25 189 GLU A O 1
ATOM 1588 N N . MET A 1 190 ? 8.379 2.828 -22.191 1.00 83.31 190 MET A N 1
ATOM 1589 C CA . MET A 1 190 ? 8.388 1.411 -21.845 1.00 83.31 190 MET A CA 1
ATOM 1590 C C . MET A 1 190 ? 7.462 0.607 -22.760 1.00 83.31 190 MET A C 1
ATOM 1592 O O . MET A 1 190 ? 6.250 0.548 -22.565 1.00 83.31 190 MET A O 1
ATOM 1596 N N . ASN A 1 191 ? 8.050 -0.110 -23.717 1.00 84.06 191 ASN A N 1
ATOM 1597 C CA . ASN A 1 191 ? 7.310 -1.039 -24.565 1.00 84.06 191 ASN A CA 1
ATOM 1598 C C . ASN A 1 191 ? 7.296 -2.455 -23.960 1.00 84.06 191 ASN A C 1
ATOM 1600 O O . ASN A 1 191 ? 8.232 -3.236 -24.148 1.00 84.06 191 ASN A O 1
ATOM 1604 N N . ILE A 1 192 ? 6.252 -2.774 -23.186 1.00 88.62 192 ILE A N 1
ATOM 1605 C CA . ILE A 1 192 ? 6.088 -4.075 -22.519 1.00 88.62 192 ILE A CA 1
ATOM 1606 C C . ILE A 1 192 ? 4.923 -4.845 -23.142 1.00 88.62 192 ILE A C 1
ATOM 1608 O O . ILE A 1 192 ? 3.755 -4.495 -22.970 1.00 88.62 192 ILE A O 1
ATOM 1612 N N . ASN A 1 193 ? 5.255 -5.959 -23.798 1.00 86.38 193 ASN A N 1
ATOM 1613 C CA . ASN A 1 193 ? 4.280 -6.826 -24.467 1.00 86.38 193 ASN A CA 1
ATOM 1614 C C . ASN A 1 193 ? 3.606 -7.828 -23.516 1.00 86.38 193 ASN A C 1
ATOM 1616 O O . ASN A 1 193 ? 2.457 -8.205 -23.725 1.00 86.38 193 ASN A O 1
ATOM 1620 N N . ASN A 1 194 ? 4.306 -8.262 -22.461 1.00 92.88 194 ASN A N 1
ATOM 1621 C CA . ASN A 1 194 ? 3.781 -9.198 -21.467 1.00 92.88 194 ASN A CA 1
ATOM 1622 C C . ASN A 1 194 ? 4.042 -8.676 -20.052 1.00 92.88 194 ASN A C 1
ATOM 1624 O O . ASN A 1 194 ? 5.121 -8.851 -19.484 1.00 92.88 194 ASN A O 1
ATOM 1628 N N . TRP A 1 195 ? 3.022 -8.037 -19.484 1.00 92.38 195 TRP A N 1
ATOM 1629 C CA . TRP A 1 195 ? 3.095 -7.414 -18.165 1.00 92.38 195 TRP A CA 1
ATOM 1630 C C . TRP A 1 195 ? 3.285 -8.420 -17.034 1.00 92.38 195 TRP A C 1
ATOM 1632 O O . TRP A 1 195 ? 3.983 -8.118 -16.072 1.00 92.38 195 TRP A O 1
ATOM 1642 N N . ASN A 1 196 ? 2.709 -9.618 -17.136 1.00 92.12 196 ASN A N 1
ATOM 1643 C CA . ASN A 1 196 ? 2.816 -10.614 -16.072 1.00 92.12 196 ASN A CA 1
ATOM 1644 C C . ASN A 1 196 ? 4.258 -11.130 -15.951 1.00 92.12 196 ASN A C 1
ATOM 1646 O O . ASN A 1 196 ? 4.852 -11.089 -14.872 1.00 92.12 196 ASN A O 1
ATOM 1650 N N . ASP A 1 197 ? 4.857 -11.517 -17.081 1.00 93.62 197 ASP A N 1
ATOM 1651 C CA . ASP A 1 197 ? 6.260 -11.938 -17.119 1.00 93.62 197 ASP A CA 1
ATOM 1652 C C . ASP A 1 197 ? 7.199 -10.806 -16.727 1.00 93.62 197 ASP A C 1
ATOM 1654 O O . ASP A 1 197 ? 8.144 -11.019 -15.964 1.00 93.62 197 ASP A O 1
ATOM 1658 N N . TRP A 1 198 ? 6.907 -9.590 -17.190 1.00 94.25 198 TRP A N 1
ATOM 1659 C CA . TRP A 1 198 ? 7.692 -8.423 -16.833 1.00 94.25 198 TRP A CA 1
ATOM 1660 C C . TRP A 1 198 ? 7.665 -8.157 -15.325 1.00 94.25 198 TRP A C 1
ATOM 1662 O O . TRP A 1 198 ? 8.733 -8.028 -14.727 1.00 94.25 198 TRP A O 1
ATOM 1672 N N . VAL A 1 199 ? 6.491 -8.139 -14.680 1.00 94.12 199 VAL A N 1
ATOM 1673 C CA . VAL A 1 199 ? 6.377 -7.926 -13.225 1.00 94.12 199 VAL A CA 1
ATOM 1674 C C . VAL A 1 199 ? 7.072 -9.050 -12.467 1.00 94.12 199 VAL A C 1
ATOM 1676 O O . VAL A 1 199 ? 7.833 -8.778 -11.541 1.00 94.12 199 VAL A O 1
ATOM 1679 N N . ARG A 1 200 ? 6.875 -10.309 -12.874 1.00 92.50 200 ARG A N 1
ATOM 1680 C CA . ARG A 1 200 ? 7.503 -11.472 -12.235 1.00 92.50 200 ARG A CA 1
ATOM 1681 C C . ARG A 1 200 ? 9.032 -11.389 -12.265 1.00 92.50 200 ARG A C 1
ATOM 1683 O O . ARG A 1 200 ? 9.661 -11.487 -11.211 1.00 92.50 200 ARG A O 1
ATOM 1690 N N . ASN A 1 201 ? 9.617 -11.167 -13.441 1.00 92.31 201 ASN A N 1
ATOM 1691 C CA . ASN A 1 201 ? 11.070 -11.104 -13.621 1.00 92.31 201 ASN A CA 1
ATOM 1692 C C . ASN A 1 201 ? 11.661 -9.847 -12.970 1.00 92.31 201 ASN A C 1
ATOM 1694 O O . ASN A 1 201 ? 12.688 -9.904 -12.297 1.00 92.31 201 ASN A O 1
ATOM 1698 N N . THR A 1 202 ? 10.983 -8.708 -13.104 1.00 93.31 202 THR A N 1
ATOM 1699 C CA . THR A 1 202 ? 11.438 -7.445 -12.511 1.00 93.31 202 THR A CA 1
ATOM 1700 C C . THR A 1 202 ? 11.365 -7.486 -10.989 1.00 93.31 202 THR A C 1
ATOM 1702 O O . THR A 1 202 ? 12.280 -6.995 -10.332 1.00 93.31 202 THR A O 1
ATOM 1705 N N . LYS A 1 203 ? 10.338 -8.126 -10.409 1.00 93.50 203 LYS A N 1
ATOM 1706 C CA . LYS A 1 203 ? 10.258 -8.383 -8.965 1.00 93.50 203 LYS A CA 1
ATOM 1707 C C . LYS A 1 203 ? 11.432 -9.233 -8.494 1.00 93.50 203 LYS A C 1
ATOM 1709 O O . LYS A 1 203 ? 12.039 -8.901 -7.483 1.00 93.50 203 LYS A O 1
ATOM 1714 N N . HIS A 1 204 ? 11.747 -10.312 -9.207 1.00 91.75 204 HIS A N 1
ATOM 1715 C CA . HIS A 1 204 ? 12.878 -11.172 -8.865 1.00 91.75 204 HIS A CA 1
ATOM 1716 C C . HIS A 1 204 ? 14.186 -10.365 -8.801 1.00 91.75 204 HIS A C 1
ATOM 1718 O O . HIS A 1 204 ? 14.819 -10.3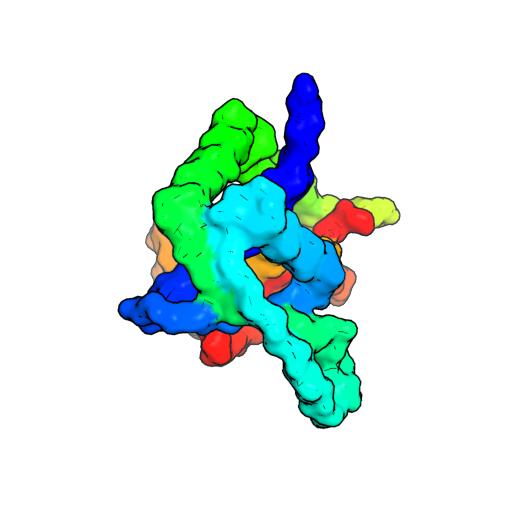11 -7.749 1.00 91.75 204 HIS A O 1
ATOM 1724 N N . ASN A 1 205 ? 14.494 -9.611 -9.858 1.00 90.94 205 ASN A N 1
ATOM 1725 C CA . ASN A 1 205 ? 15.686 -8.757 -9.924 1.00 90.94 205 ASN A CA 1
ATOM 1726 C C . ASN A 1 205 ? 15.682 -7.632 -8.869 1.00 90.94 205 ASN A C 1
ATOM 1728 O O . ASN A 1 205 ? 16.731 -7.215 -8.381 1.00 90.94 205 ASN A O 1
ATOM 1732 N N . LEU A 1 206 ? 14.504 -7.104 -8.525 1.00 90.56 206 LEU A N 1
ATOM 1733 C CA . LEU A 1 206 ? 14.337 -6.113 -7.462 1.00 90.56 206 LEU A CA 1
ATOM 1734 C C . LEU A 1 206 ? 14.692 -6.711 -6.096 1.00 90.56 206 LEU A C 1
ATOM 1736 O O . LEU A 1 206 ? 15.431 -6.089 -5.337 1.00 90.56 206 LEU A O 1
ATOM 1740 N N . LEU A 1 207 ? 14.216 -7.921 -5.802 1.00 90.75 207 LEU A N 1
ATOM 1741 C CA . LEU A 1 207 ? 14.534 -8.615 -4.557 1.00 90.75 207 LEU A CA 1
ATOM 1742 C C . LEU A 1 207 ? 16.027 -8.951 -4.468 1.00 90.75 207 LEU A C 1
ATOM 1744 O O . LEU A 1 207 ? 16.600 -8.813 -3.391 1.00 90.75 207 LEU A O 1
ATOM 1748 N N . GLU A 1 208 ? 16.689 -9.317 -5.569 1.00 89.31 208 GLU A N 1
ATOM 1749 C CA . GLU A 1 208 ? 18.148 -9.536 -5.602 1.00 89.31 208 GLU A CA 1
ATOM 1750 C C . GLU A 1 208 ? 18.967 -8.284 -5.254 1.00 89.31 208 GLU A C 1
ATOM 1752 O O . GLU A 1 208 ? 20.065 -8.397 -4.716 1.00 89.31 208 GLU A O 1
ATOM 1757 N N . LYS A 1 209 ? 18.431 -7.082 -5.506 1.00 85.81 209 LYS A N 1
ATOM 1758 C CA . LYS A 1 209 ? 19.062 -5.814 -5.099 1.00 85.81 209 LYS A CA 1
ATOM 1759 C C . LYS A 1 209 ? 18.904 -5.498 -3.608 1.00 85.81 209 LYS A C 1
ATOM 1761 O O . LYS A 1 209 ? 19.580 -4.595 -3.123 1.00 85.81 209 LYS A O 1
ATOM 1766 N N . MET A 1 210 ? 18.009 -6.192 -2.905 1.00 87.38 210 MET A N 1
ATOM 1767 C CA . MET A 1 210 ? 17.736 -6.000 -1.480 1.00 87.38 210 MET A CA 1
ATOM 1768 C C . MET A 1 210 ? 18.539 -6.996 -0.646 1.00 87.38 210 MET A C 1
ATOM 1770 O O . MET A 1 210 ? 18.488 -8.204 -0.895 1.00 87.38 210 MET A O 1
ATOM 1774 N N . THR A 1 211 ? 19.223 -6.505 0.387 1.00 86.81 211 THR A N 1
ATOM 1775 C CA . THR A 1 211 ? 19.875 -7.364 1.382 1.00 86.81 211 THR A CA 1
ATOM 1776 C C . THR A 1 211 ? 18.837 -8.129 2.210 1.00 86.81 211 THR A C 1
ATOM 1778 O O . THR A 1 211 ? 17.659 -7.769 2.256 1.00 86.81 211 THR A O 1
ATOM 1781 N N . GLU A 1 212 ? 19.258 -9.175 2.926 1.00 86.62 212 GLU A N 1
ATOM 1782 C CA . GLU A 1 212 ? 18.371 -9.881 3.864 1.00 86.62 212 GLU A CA 1
ATOM 1783 C C . GLU A 1 212 ? 17.794 -8.958 4.944 1.00 86.62 212 GLU A C 1
ATOM 1785 O O . GLU A 1 212 ? 16.675 -9.167 5.410 1.00 86.62 212 GLU A O 1
ATOM 1790 N N . VAL A 1 213 ? 18.545 -7.924 5.334 1.00 84.69 213 VAL A N 1
ATOM 1791 C CA . VAL A 1 213 ? 18.079 -6.909 6.281 1.00 84.69 213 VAL A CA 1
ATOM 1792 C C . VAL A 1 213 ? 16.969 -6.080 5.645 1.00 84.69 213 VAL A C 1
ATOM 1794 O O . VAL A 1 213 ? 15.929 -5.903 6.271 1.00 84.69 213 VAL A O 1
ATOM 1797 N N . ASP A 1 214 ? 17.143 -5.633 4.401 1.00 85.25 214 ASP A N 1
ATOM 1798 C CA . ASP A 1 214 ? 16.159 -4.803 3.694 1.00 85.25 214 ASP A CA 1
ATOM 1799 C C . ASP A 1 214 ? 14.818 -5.521 3.525 1.00 85.25 214 ASP A C 1
ATOM 1801 O O . ASP A 1 214 ? 13.755 -4.938 3.748 1.00 85.25 214 ASP A O 1
ATOM 1805 N N . ARG A 1 215 ? 14.865 -6.826 3.233 1.00 89.06 215 ARG A N 1
ATOM 1806 C CA . ARG A 1 215 ? 13.681 -7.686 3.078 1.00 89.06 215 ARG A CA 1
ATOM 1807 C C . ARG A 1 215 ? 12.869 -7.864 4.370 1.00 89.06 215 ARG A C 1
ATOM 1809 O O . ARG A 1 215 ? 11.728 -8.309 4.308 1.00 89.06 215 ARG A O 1
ATOM 1816 N N . LYS A 1 216 ? 13.412 -7.494 5.540 1.00 89.00 216 LYS A N 1
ATOM 1817 C CA . LYS A 1 216 ? 12.653 -7.430 6.808 1.00 89.00 216 LYS A CA 1
ATOM 1818 C C . LYS A 1 216 ? 11.810 -6.161 6.939 1.00 89.00 216 LYS A C 1
ATOM 1820 O O . LYS A 1 216 ? 10.938 -6.114 7.804 1.00 89.00 216 LYS A O 1
ATOM 1825 N N . PHE A 1 217 ? 12.081 -5.139 6.127 1.00 89.88 217 PHE A N 1
ATOM 1826 C CA . PHE A 1 217 ? 11.387 -3.850 6.158 1.00 89.88 217 PHE A CA 1
ATOM 1827 C C . PHE A 1 217 ? 10.547 -3.605 4.908 1.00 89.88 217 PHE A C 1
ATOM 1829 O O . PHE A 1 217 ? 9.553 -2.897 4.993 1.00 89.88 217 PHE A O 1
ATOM 1836 N N . VAL A 1 218 ? 10.912 -4.189 3.768 1.00 92.31 218 VAL A N 1
ATOM 1837 C CA . VAL A 1 218 ? 10.150 -4.098 2.520 1.00 92.31 218 VAL A CA 1
ATOM 1838 C C . VAL A 1 218 ? 9.778 -5.507 2.078 1.00 92.31 218 VAL A C 1
ATOM 1840 O O . V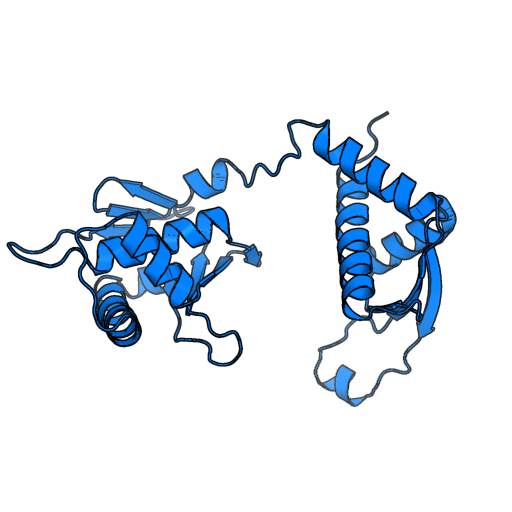AL A 1 218 ? 10.642 -6.299 1.707 1.00 92.31 218 VAL A O 1
ATOM 1843 N N . ILE A 1 219 ? 8.485 -5.818 2.114 1.00 93.62 219 ILE A N 1
ATOM 1844 C CA . ILE A 1 219 ? 7.937 -7.105 1.686 1.00 93.62 219 ILE A CA 1
ATOM 1845 C C . ILE A 1 219 ? 7.212 -6.896 0.360 1.00 93.62 219 ILE A C 1
ATOM 1847 O O . ILE A 1 219 ? 6.265 -6.119 0.279 1.00 93.62 219 ILE A O 1
ATOM 1851 N N . ILE A 1 220 ? 7.648 -7.613 -0.674 1.00 93.50 220 ILE A N 1
ATOM 1852 C CA . ILE A 1 220 ? 6.983 -7.672 -1.979 1.00 93.50 220 ILE A CA 1
ATOM 1853 C C . ILE A 1 220 ? 6.648 -9.139 -2.239 1.00 93.50 220 ILE A C 1
ATOM 1855 O O . ILE A 1 220 ? 7.514 -9.931 -2.627 1.00 93.50 220 ILE A O 1
ATOM 1859 N N . ASP A 1 221 ? 5.398 -9.512 -1.988 1.00 91.31 221 ASP A N 1
ATOM 1860 C CA . ASP A 1 221 ? 4.991 -10.914 -1.951 1.00 91.31 221 ASP A CA 1
ATOM 1861 C C . ASP A 1 221 ? 4.709 -11.481 -3.359 1.00 91.31 221 ASP A C 1
ATOM 1863 O O . ASP A 1 221 ? 4.874 -10.835 -4.405 1.00 91.31 221 ASP A O 1
ATOM 1867 N N . TYR A 1 222 ? 4.369 -12.760 -3.425 1.00 90.25 222 TYR A N 1
ATOM 1868 C CA . TYR A 1 222 ? 3.833 -13.399 -4.615 1.00 90.25 222 TYR A CA 1
ATOM 1869 C C . TYR A 1 222 ? 2.424 -12.905 -4.931 1.00 90.25 222 TYR A C 1
ATOM 1871 O O . TYR A 1 222 ? 1.723 -12.353 -4.092 1.00 90.25 222 TYR A O 1
ATOM 1879 N N . TYR A 1 223 ? 2.030 -13.095 -6.189 1.00 92.06 223 TYR A N 1
ATOM 1880 C CA . TYR A 1 223 ? 0.696 -12.742 -6.645 1.00 92.06 223 TYR A CA 1
ATOM 1881 C C . TYR A 1 223 ? -0.361 -13.522 -5.857 1.00 92.06 223 TYR A C 1
ATOM 1883 O O . TYR A 1 223 ? -0.383 -14.757 -5.895 1.00 92.06 223 TYR A O 1
ATOM 1891 N N . ASP A 1 224 ? -1.246 -12.801 -5.179 1.00 91.19 224 ASP A N 1
ATOM 1892 C CA . ASP A 1 224 ? -2.397 -13.373 -4.502 1.00 91.19 224 ASP A CA 1
ATOM 1893 C C . ASP A 1 224 ? -3.478 -13.678 -5.544 1.00 91.19 224 ASP A C 1
ATOM 1895 O O . ASP A 1 224 ? -4.087 -12.780 -6.126 1.00 91.19 224 ASP A O 1
ATOM 1899 N N . LYS A 1 225 ? -3.727 -14.969 -5.788 1.00 90.12 225 LYS A N 1
ATOM 1900 C CA . LYS A 1 225 ? -4.736 -15.421 -6.758 1.00 90.12 225 LYS A CA 1
ATOM 1901 C C . LYS A 1 225 ? -6.169 -15.109 -6.327 1.00 90.12 225 LYS A C 1
ATOM 1903 O O . LYS A 1 225 ? -7.032 -14.981 -7.194 1.00 90.12 225 LYS A O 1
ATOM 1908 N N . LYS A 1 226 ? -6.433 -15.039 -5.021 1.00 90.31 226 LYS A N 1
ATOM 1909 C CA . LYS A 1 226 ? -7.767 -14.795 -4.468 1.00 90.31 226 LYS A CA 1
ATOM 1910 C C . LYS A 1 226 ? -8.123 -13.322 -4.604 1.00 90.31 226 LYS A C 1
ATOM 1912 O O . LYS A 1 226 ? -9.162 -12.996 -5.168 1.00 90.31 226 LYS A O 1
ATOM 1917 N N . GLU A 1 227 ? -7.228 -12.456 -4.147 1.00 87.25 227 GLU A N 1
ATOM 1918 C CA . GLU A 1 227 ? -7.425 -11.003 -4.176 1.00 87.25 227 GLU A CA 1
ATOM 1919 C C . GLU A 1 227 ? -7.025 -10.385 -5.530 1.00 87.25 227 GLU A C 1
ATOM 1921 O O . GLU A 1 227 ? -7.337 -9.232 -5.814 1.00 87.25 227 GLU A O 1
ATOM 1926 N N . LYS A 1 228 ? -6.376 -11.167 -6.404 1.00 91.06 228 LYS A N 1
ATOM 1927 C CA . LYS A 1 228 ? -5.902 -10.787 -7.746 1.00 91.06 228 LYS A CA 1
ATOM 1928 C C . LYS A 1 228 ? -4.913 -9.616 -7.754 1.00 91.06 228 LYS A C 1
ATOM 1930 O O . LYS A 1 228 ? -4.891 -8.818 -8.696 1.00 91.06 228 LYS A O 1
ATOM 1935 N N . VAL A 1 229 ? -4.053 -9.540 -6.743 1.00 93.25 229 VAL A N 1
ATOM 1936 C CA . VAL A 1 229 ? -3.111 -8.430 -6.528 1.00 93.25 229 VAL A CA 1
ATOM 1937 C C . VAL A 1 229 ? -1.705 -8.917 -6.192 1.00 93.25 229 VAL A C 1
ATOM 1939 O O . VAL A 1 229 ? -1.508 -10.048 -5.762 1.00 93.25 229 VAL A O 1
ATOM 1942 N N . TYR A 1 230 ? -0.721 -8.038 -6.361 1.00 93.75 230 TYR A N 1
ATOM 1943 C CA . TYR A 1 230 ? 0.619 -8.161 -5.799 1.00 93.75 230 TYR A CA 1
ATOM 1944 C C . TYR A 1 230 ? 0.659 -7.421 -4.455 1.00 93.75 230 TYR A C 1
ATOM 1946 O O . TYR A 1 230 ? 0.566 -6.188 -4.447 1.00 93.75 230 TYR A O 1
ATOM 1954 N N . PRO A 1 231 ? 0.759 -8.134 -3.321 1.00 95.50 231 PRO A N 1
ATOM 1955 C CA . PRO A 1 231 ? 0.874 -7.509 -2.013 1.00 95.50 231 PRO A CA 1
ATOM 1956 C C . PRO A 1 231 ? 2.241 -6.847 -1.845 1.00 95.50 231 PRO A C 1
ATOM 1958 O O . PRO A 1 231 ? 3.284 -7.455 -2.102 1.00 95.50 231 PRO A O 1
ATOM 1961 N N . VAL A 1 232 ? 2.233 -5.609 -1.363 1.00 95.25 232 VAL A N 1
ATOM 1962 C CA . VAL A 1 232 ? 3.436 -4.864 -0.996 1.00 95.25 232 VAL A CA 1
ATOM 1963 C C . VAL A 1 232 ? 3.245 -4.272 0.390 1.00 95.25 232 VAL A C 1
ATOM 1965 O O . VAL A 1 232 ? 2.185 -3.734 0.706 1.00 95.25 232 VAL A O 1
ATOM 1968 N N . SER A 1 233 ? 4.263 -4.389 1.235 1.00 94.12 233 SER A N 1
ATOM 1969 C CA . SER A 1 233 ? 4.253 -3.849 2.591 1.00 94.12 233 SER A CA 1
ATOM 1970 C C . SER A 1 233 ? 5.584 -3.193 2.937 1.00 94.12 233 SER A C 1
ATOM 1972 O O . SER A 1 233 ? 6.644 -3.727 2.612 1.00 94.12 233 SER A O 1
ATOM 1974 N N . ILE A 1 234 ? 5.532 -2.066 3.642 1.00 92.12 234 ILE A N 1
ATOM 1975 C CA . ILE A 1 234 ? 6.704 -1.407 4.224 1.00 92.12 234 ILE A CA 1
ATOM 1976 C C . ILE A 1 234 ? 6.530 -1.285 5.731 1.00 92.12 234 ILE A C 1
ATOM 1978 O O . ILE A 1 234 ? 5.473 -0.876 6.209 1.00 92.12 234 ILE A O 1
ATOM 1982 N N . LYS A 1 235 ? 7.570 -1.639 6.481 1.00 89.50 235 LYS A N 1
ATOM 1983 C CA . LYS A 1 235 ? 7.621 -1.478 7.927 1.00 89.50 235 LYS A CA 1
ATOM 1984 C C . LYS A 1 235 ? 7.977 -0.036 8.258 1.00 89.50 235 LYS A C 1
ATOM 1986 O O . LYS A 1 235 ? 9.036 0.452 7.871 1.00 89.50 235 LYS A O 1
ATOM 1991 N N . LEU A 1 236 ? 7.088 0.627 8.976 1.00 83.38 236 LEU A N 1
ATOM 1992 C CA . LEU A 1 236 ? 7.228 2.014 9.380 1.00 83.38 236 LEU A CA 1
ATOM 1993 C C . LEU A 1 236 ? 8.120 2.134 10.635 1.00 83.38 236 LEU A C 1
ATOM 1995 O O . LEU A 1 236 ? 8.117 1.235 11.484 1.00 83.38 236 LEU A O 1
ATOM 1999 N N . PRO A 1 237 ? 8.890 3.228 10.770 1.00 68.56 237 PRO A N 1
ATOM 2000 C CA . PRO A 1 237 ? 9.767 3.465 11.912 1.00 68.56 237 PRO A CA 1
ATOM 2001 C C . PRO A 1 237 ? 8.971 3.980 13.123 1.00 68.56 237 PRO A C 1
ATOM 2003 O O . PRO A 1 237 ? 8.839 5.188 13.304 1.00 68.56 237 PRO A O 1
ATOM 2006 N N . PHE A 1 238 ? 8.452 3.084 13.965 1.00 60.25 238 PHE A N 1
ATOM 2007 C CA . PHE A 1 238 ? 7.854 3.442 15.263 1.00 60.25 238 PHE A CA 1
ATOM 2008 C C . PHE A 1 238 ? 8.631 2.840 16.430 1.00 60.25 238 PHE A C 1
ATOM 2010 O O . PHE A 1 238 ? 9.140 1.707 16.287 1.00 60.25 238 PHE A O 1
#

Radius of gyration: 22.88 Å; chains: 1; bounding box: 60×48×49 Å